Protein AF-A0A1Q9EKP2-F1 (afdb_monomer_lite)

Foldseek 3Di:
DDPPDQDPDLQVLLCVPVPLDQAADDCDPVSCVNQVVLVVVQVVLLVCLCVVDDPNVPDPQFPPVLAFKDKDFADCVLQVLLVLLCQLLVHPGLFCVVVVVPDDLQNSQVSCQDCVSCVVNLVSVVCCCQVPVVVVVVVVCVVVVLDDLPFKKKKKKFSFFQKDKAAQQGFDDTKHAVSSVWAFSQWKKKKFWSAFDHRLAFKWKDSDAPPPNTDGPGDGHGRMMMIHRSNRIIITGHHNSDNTMIIMTMMIMGMWTDDPSISADPVSRDTPQPDDPAHRIWMWIFGSPPDPGHIHTDDDDDDRRDLVSDPPSPDDD

Structure (mmCIF, N/CA/C/O backbone):
data_AF-A0A1Q9EKP2-F1
#
_entry.id   AF-A0A1Q9EKP2-F1
#
loop_
_atom_site.group_PDB
_atom_site.id
_atom_site.type_symbol
_atom_site.label_atom_id
_atom_site.label_alt_id
_atom_site.label_comp_id
_atom_site.label_asym_id
_atom_site.label_entity_id
_atom_site.label_seq_id
_atom_site.pdbx_PDB_ins_code
_atom_site.Cartn_x
_atom_site.Cartn_y
_atom_site.Cartn_z
_atom_site.occupancy
_atom_site.B_iso_or_equiv
_atom_site.auth_seq_id
_atom_site.auth_comp_id
_atom_site.auth_asym_id
_atom_site.auth_atom_id
_atom_site.pdbx_PDB_model_num
ATOM 1 N N . MET A 1 1 ? 34.835 6.770 -13.684 1.00 42.28 1 MET A N 1
ATOM 2 C CA . MET A 1 1 ? 33.443 6.594 -14.147 1.00 42.28 1 MET A CA 1
ATOM 3 C C . MET A 1 1 ? 32.875 7.989 -14.313 1.00 42.28 1 MET A C 1
ATOM 5 O O . MET A 1 1 ? 33.072 8.787 -13.412 1.00 42.28 1 MET A O 1
ATOM 9 N N . GLY A 1 2 ? 32.365 8.337 -15.496 1.00 42.62 2 GLY A N 1
ATOM 10 C CA . GLY A 1 2 ? 31.915 9.706 -15.770 1.00 42.62 2 GLY A CA 1
ATOM 11 C C . GLY A 1 2 ? 30.693 10.070 -14.929 1.00 42.62 2 GLY A C 1
ATOM 12 O O . GLY A 1 2 ? 29.818 9.223 -14.761 1.00 42.62 2 GLY A O 1
ATOM 13 N N . ASP A 1 3 ? 30.655 11.308 -14.431 1.00 44.88 3 ASP A N 1
ATOM 14 C CA . ASP A 1 3 ? 29.505 11.928 -13.763 1.00 44.88 3 ASP A CA 1
ATOM 15 C C . ASP A 1 3 ? 28.289 11.931 -14.702 1.00 44.88 3 ASP A C 1
ATOM 17 O O . ASP A 1 3 ? 28.046 12.875 -15.457 1.00 44.88 3 ASP A O 1
ATOM 21 N N . VAL A 1 4 ? 27.518 10.845 -14.695 1.00 56.56 4 VAL A N 1
ATOM 22 C CA . VAL A 1 4 ? 26.182 10.834 -15.284 1.00 56.56 4 VAL A CA 1
ATOM 23 C C . VAL A 1 4 ? 25.256 11.408 -14.224 1.00 56.56 4 VAL A C 1
ATOM 25 O O . VAL A 1 4 ? 25.005 10.772 -13.204 1.00 56.56 4 VAL A O 1
ATOM 28 N N . ALA A 1 5 ? 24.775 12.630 -14.452 1.00 64.19 5 ALA A N 1
ATOM 29 C CA . ALA A 1 5 ? 23.792 13.251 -13.576 1.00 64.19 5 ALA A CA 1
ATOM 30 C C . ALA A 1 5 ? 22.589 12.303 -13.375 1.00 64.19 5 ALA A C 1
ATOM 32 O O . ALA A 1 5 ? 22.119 11.714 -14.357 1.00 64.19 5 ALA A O 1
ATOM 33 N N . PRO A 1 6 ? 22.080 12.158 -12.137 1.00 65.31 6 PRO A N 1
ATOM 34 C CA . PRO A 1 6 ? 20.964 11.266 -11.842 1.00 65.31 6 PRO A CA 1
ATOM 35 C C . PRO A 1 6 ? 19.759 11.643 -12.700 1.00 65.31 6 PRO A C 1
ATOM 37 O O . PRO A 1 6 ? 19.442 12.827 -12.876 1.00 65.31 6 PRO A O 1
ATOM 40 N N . SER A 1 7 ? 19.081 10.644 -13.266 1.00 74.19 7 SER A N 1
ATOM 41 C CA . SER A 1 7 ? 17.891 10.928 -14.052 1.00 74.19 7 SER A CA 1
ATOM 42 C C . SER A 1 7 ? 16.744 11.346 -13.133 1.00 74.19 7 SER A C 1
ATOM 44 O O . SER A 1 7 ? 16.747 11.152 -11.920 1.00 74.19 7 SER A O 1
ATOM 46 N N . LYS A 1 8 ? 15.682 11.902 -13.719 1.00 75.31 8 LYS A N 1
ATOM 47 C CA . LYS A 1 8 ? 14.437 12.164 -12.981 1.00 75.31 8 LYS A CA 1
ATOM 48 C C . LYS A 1 8 ? 13.777 10.870 -12.465 1.00 75.31 8 LYS A C 1
ATOM 50 O O . LYS A 1 8 ? 12.874 10.935 -11.633 1.00 75.31 8 LYS A O 1
ATOM 55 N N . TRP A 1 9 ? 14.177 9.708 -12.981 1.00 81.50 9 TRP A N 1
ATOM 56 C CA . TRP A 1 9 ? 13.454 8.453 -12.842 1.00 81.50 9 TRP A CA 1
ATOM 57 C C . TRP A 1 9 ? 14.269 7.442 -12.038 1.00 81.50 9 TRP A C 1
ATOM 59 O O . TRP A 1 9 ? 15.073 6.701 -12.593 1.00 81.50 9 TRP A O 1
ATOM 69 N N . PHE A 1 10 ? 13.986 7.364 -10.738 1.00 87.56 10 PHE A N 1
ATOM 70 C CA . PHE A 1 10 ? 14.619 6.428 -9.803 1.00 87.56 10 PHE A CA 1
ATOM 71 C C . PHE A 1 10 ? 14.756 4.994 -10.347 1.00 87.56 10 PHE A C 1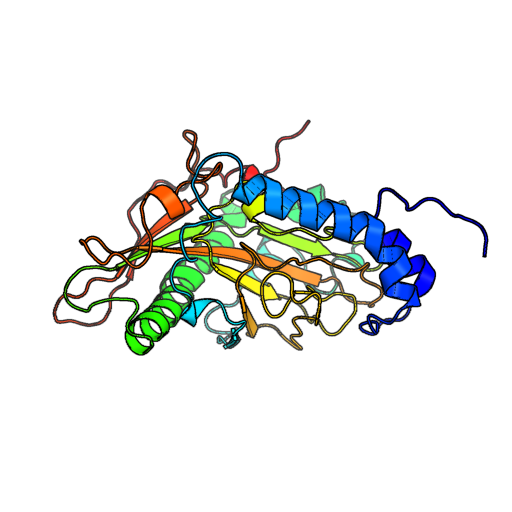
ATOM 73 O O . PHE A 1 10 ? 15.842 4.427 -10.315 1.00 87.56 10 PHE A O 1
ATOM 80 N N . GLY A 1 11 ? 13.679 4.422 -10.902 1.00 83.31 11 GLY A N 1
ATOM 81 C CA . GLY A 1 11 ? 13.706 3.051 -11.428 1.00 83.31 11 GLY A CA 1
ATOM 82 C C . GLY A 1 11 ? 14.705 2.857 -12.574 1.00 83.31 11 GLY A C 1
ATOM 83 O O . GLY A 1 11 ? 15.388 1.839 -12.618 1.00 83.31 11 GLY A O 1
ATOM 84 N N . LYS A 1 12 ? 14.847 3.864 -13.448 1.00 81.38 12 LYS A N 1
ATOM 85 C CA . LYS A 1 12 ? 15.800 3.844 -14.565 1.00 81.38 12 LYS A CA 1
ATOM 86 C C . LYS A 1 12 ? 17.243 3.875 -14.066 1.00 81.38 12 LYS A C 1
ATOM 88 O O . LYS A 1 12 ? 18.081 3.151 -14.593 1.00 81.38 12 LYS A O 1
ATOM 93 N N . ASP A 1 13 ? 17.514 4.707 -13.066 1.00 86.69 13 ASP A N 1
ATOM 94 C CA . ASP A 1 13 ? 18.849 4.839 -12.483 1.00 86.69 13 ASP A CA 1
ATOM 95 C C . ASP A 1 13 ? 19.264 3.528 -11.807 1.00 86.69 13 ASP A C 1
ATOM 97 O O . ASP A 1 13 ? 20.334 2.998 -12.099 1.00 86.69 13 ASP A O 1
ATOM 101 N N . VAL A 1 14 ? 18.369 2.931 -11.009 1.00 88.38 14 VAL A N 1
ATOM 102 C CA . VAL A 1 14 ? 18.605 1.615 -10.396 1.00 88.38 14 VAL A CA 1
ATOM 103 C C . VAL A 1 14 ? 18.840 0.538 -11.459 1.00 88.38 14 VAL A C 1
ATOM 105 O O . VAL A 1 14 ? 19.827 -0.192 -11.367 1.00 88.38 14 VAL A O 1
ATOM 108 N N . ARG A 1 15 ? 17.993 0.458 -12.499 1.00 85.75 15 ARG A N 1
ATOM 109 C CA . ARG A 1 15 ? 18.158 -0.507 -13.604 1.00 85.75 15 ARG A CA 1
ATOM 110 C C . ARG A 1 15 ? 19.500 -0.358 -14.322 1.00 85.75 15 ARG A C 1
ATOM 112 O O . ARG A 1 15 ? 20.063 -1.358 -14.752 1.00 85.75 15 ARG A O 1
ATOM 119 N N . GLY A 1 16 ? 20.043 0.856 -14.415 1.00 86.06 16 GLY A N 1
ATOM 120 C CA . GLY A 1 16 ? 21.369 1.098 -14.989 1.00 86.06 16 GLY A CA 1
ATOM 121 C C . GLY A 1 16 ? 22.501 0.343 -14.280 1.00 86.06 16 GLY A C 1
ATOM 122 O O . GLY A 1 16 ? 23.479 -0.014 -14.932 1.00 86.06 16 GLY A O 1
ATOM 123 N N . VAL A 1 17 ? 22.350 0.063 -12.981 1.00 87.00 17 VAL A N 1
ATOM 124 C CA . VAL A 1 17 ? 23.324 -0.689 -12.170 1.00 87.00 17 VAL A CA 1
ATOM 125 C C . VAL A 1 17 ? 22.974 -2.174 -12.111 1.00 87.00 17 VAL A C 1
ATOM 127 O O . VAL A 1 17 ? 23.834 -3.025 -12.315 1.00 87.00 17 VAL A O 1
ATOM 130 N N . VAL A 1 18 ? 21.704 -2.503 -11.844 1.00 85.81 18 VAL A N 1
ATOM 131 C CA . VAL A 1 18 ? 21.278 -3.892 -11.579 1.00 85.81 18 VAL A CA 1
ATOM 132 C C . VAL A 1 18 ? 20.943 -4.685 -12.850 1.00 85.81 18 VAL A C 1
ATOM 134 O O . VAL A 1 18 ? 20.733 -5.899 -12.789 1.00 85.81 18 VAL A O 1
ATOM 137 N N . GLY A 1 19 ? 20.888 -4.008 -14.000 1.00 85.88 19 GLY A N 1
ATOM 138 C CA . GLY A 1 19 ? 20.509 -4.582 -15.287 1.00 85.88 19 GLY A CA 1
ATOM 139 C C . GLY A 1 19 ? 19.089 -5.152 -15.287 1.00 85.88 19 GLY A C 1
ATOM 140 O O . GLY A 1 19 ? 18.210 -4.702 -14.554 1.00 85.88 19 GLY A O 1
ATOM 141 N N . ASP A 1 20 ? 18.879 -6.188 -16.098 1.00 84.25 20 ASP A N 1
ATOM 142 C CA . ASP A 1 20 ? 17.596 -6.896 -16.220 1.00 84.25 20 ASP A CA 1
ATOM 143 C C . ASP A 1 20 ? 17.478 -8.078 -15.246 1.00 84.25 20 ASP A C 1
ATOM 145 O O . ASP A 1 20 ? 16.739 -9.031 -15.492 1.00 84.25 20 ASP A O 1
ATOM 149 N N . SER A 1 21 ? 18.226 -8.049 -14.136 1.00 82.06 21 SER A N 1
ATOM 150 C CA . SER A 1 21 ? 18.150 -9.106 -13.130 1.00 82.06 21 SER A CA 1
ATOM 151 C C . SER A 1 21 ? 16.716 -9.216 -12.600 1.00 82.06 21 SER A C 1
ATOM 153 O O . SER A 1 21 ? 16.174 -8.224 -12.103 1.00 82.06 21 SER A O 1
ATOM 155 N N . PRO A 1 22 ? 16.086 -10.404 -12.656 1.00 75.75 22 PRO A N 1
ATOM 156 C CA . PRO A 1 22 ? 14.740 -10.586 -12.136 1.00 75.75 22 PRO A CA 1
ATOM 157 C C . PRO A 1 22 ? 14.726 -10.663 -10.607 1.00 75.75 22 PRO A C 1
ATOM 159 O O . PRO A 1 22 ? 13.646 -10.688 -10.033 1.00 75.75 22 PRO A O 1
ATOM 162 N N . GLY A 1 23 ? 15.884 -10.751 -9.939 1.00 82.06 23 GLY A N 1
ATOM 163 C CA . GLY A 1 23 ? 16.011 -10.851 -8.483 1.00 82.06 23 GLY A CA 1
ATOM 164 C C . GLY A 1 23 ? 15.912 -9.499 -7.770 1.00 82.06 23 GLY A C 1
ATOM 165 O O . GLY A 1 23 ? 16.121 -8.450 -8.370 1.00 82.06 23 GLY A O 1
ATOM 166 N N . ALA A 1 24 ? 15.609 -9.515 -6.467 1.00 82.25 24 ALA A N 1
ATOM 167 C CA . ALA A 1 24 ? 15.779 -8.317 -5.648 1.00 82.25 24 ALA A CA 1
ATOM 168 C C . ALA A 1 24 ? 17.281 -7.983 -5.576 1.00 82.25 24 ALA A C 1
ATOM 170 O O . ALA A 1 24 ? 18.077 -8.888 -5.293 1.00 82.25 24 ALA A O 1
ATOM 171 N N . PRO A 1 25 ? 17.693 -6.733 -5.846 1.00 86.12 25 PRO A N 1
ATOM 172 C CA . PRO A 1 25 ? 19.100 -6.382 -5.794 1.00 86.12 25 PRO A CA 1
ATOM 173 C C . PRO A 1 25 ? 19.598 -6.366 -4.350 1.00 86.12 25 PRO A C 1
ATOM 175 O O . PRO A 1 25 ? 18.827 -6.210 -3.400 1.00 86.12 25 PRO A O 1
ATOM 178 N N . ARG A 1 26 ? 20.915 -6.492 -4.187 1.00 86.69 26 ARG A N 1
ATOM 179 C CA . ARG A 1 26 ? 21.568 -6.101 -2.939 1.00 86.69 26 ARG A CA 1
ATOM 180 C C . ARG A 1 26 ? 21.774 -4.592 -2.979 1.00 86.69 26 ARG A C 1
ATOM 182 O O . ARG A 1 26 ? 22.240 -4.071 -3.983 1.00 86.69 26 ARG A O 1
ATOM 189 N N . PHE A 1 27 ? 21.435 -3.906 -1.894 1.00 89.75 27 PHE A N 1
ATOM 190 C CA . PHE A 1 27 ? 21.697 -2.473 -1.732 1.00 89.75 27 PHE A CA 1
ATOM 191 C C . PHE A 1 27 ? 23.152 -2.240 -1.303 1.00 89.75 27 PHE A C 1
ATOM 193 O O . PHE A 1 27 ? 23.420 -1.782 -0.192 1.00 89.75 27 PHE A O 1
ATOM 200 N N . ASP A 1 28 ? 24.083 -2.647 -2.165 1.00 90.31 28 ASP A N 1
ATOM 201 C CA . ASP A 1 28 ? 25.518 -2.426 -1.998 1.00 90.31 28 ASP A CA 1
ATOM 202 C C . ASP A 1 28 ? 25.912 -0.960 -2.256 1.00 90.31 28 ASP A C 1
ATOM 204 O O . ASP A 1 28 ? 25.065 -0.097 -2.497 1.00 90.31 28 ASP A O 1
ATOM 208 N N . GLU A 1 29 ? 27.202 -0.660 -2.109 1.00 90.56 29 GLU A N 1
ATOM 209 C CA . GLU A 1 29 ? 27.737 0.700 -2.206 1.00 90.56 29 GLU A CA 1
ATOM 210 C C . GLU A 1 29 ? 27.469 1.330 -3.581 1.00 90.56 29 GLU A C 1
ATOM 212 O O . GLU A 1 29 ? 26.981 2.458 -3.644 1.00 90.56 29 GLU A O 1
ATOM 217 N N . ASP A 1 30 ? 27.677 0.578 -4.665 1.00 90.12 30 ASP A N 1
ATOM 218 C CA . ASP A 1 30 ? 27.467 1.052 -6.037 1.00 90.12 30 ASP A CA 1
ATOM 219 C C . ASP A 1 30 ? 25.999 1.402 -6.294 1.00 90.12 30 ASP A C 1
ATOM 221 O O . ASP A 1 30 ? 25.684 2.482 -6.808 1.00 90.12 30 ASP A O 1
ATOM 225 N N . LEU A 1 31 ? 25.075 0.520 -5.896 1.00 91.25 31 LEU A N 1
ATOM 226 C CA . LEU A 1 31 ? 23.652 0.802 -6.038 1.00 91.25 31 LEU A CA 1
ATOM 227 C C . LEU A 1 31 ? 23.232 1.992 -5.163 1.00 91.25 31 LEU A C 1
ATOM 229 O O . LEU A 1 31 ? 22.468 2.853 -5.610 1.00 91.25 31 LEU A O 1
ATOM 233 N N . ARG A 1 32 ? 23.747 2.085 -3.933 1.00 92.69 32 ARG A N 1
ATOM 234 C CA . ARG A 1 32 ? 23.443 3.201 -3.029 1.00 92.69 32 ARG A CA 1
ATOM 235 C C . ARG A 1 32 ? 23.918 4.543 -3.569 1.00 92.69 32 ARG A C 1
ATOM 237 O O . ARG A 1 32 ? 23.158 5.503 -3.471 1.00 92.69 32 ARG A O 1
ATOM 244 N N . LEU A 1 33 ? 25.095 4.612 -4.192 1.00 93.00 33 LEU A N 1
ATOM 245 C CA . LEU A 1 33 ? 25.594 5.836 -4.831 1.00 93.00 33 LEU A CA 1
ATOM 246 C C . LEU A 1 33 ? 24.613 6.374 -5.882 1.00 93.00 33 LEU A C 1
ATOM 248 O O . LEU A 1 33 ? 24.362 7.576 -5.946 1.00 93.00 33 LEU A O 1
ATOM 252 N N . VAL A 1 34 ? 24.006 5.484 -6.668 1.00 92.81 34 VAL A N 1
ATOM 253 C CA . VAL A 1 34 ? 23.030 5.860 -7.701 1.00 92.81 34 VAL A CA 1
ATOM 254 C C . VAL A 1 34 ? 21.663 6.224 -7.111 1.00 92.81 34 VAL A C 1
ATOM 256 O O . VAL A 1 34 ? 20.967 7.100 -7.628 1.00 92.81 34 VAL A O 1
ATOM 259 N N . MET A 1 35 ? 21.268 5.590 -6.007 1.00 94.06 35 MET A N 1
ATOM 260 C CA . MET A 1 35 ? 20.018 5.907 -5.310 1.00 94.06 35 MET A CA 1
ATOM 261 C C . MET A 1 35 ? 20.086 7.217 -4.517 1.00 94.06 35 MET A C 1
ATOM 263 O O . MET A 1 35 ? 19.052 7.858 -4.317 1.00 94.06 35 MET A O 1
ATOM 267 N N . GLU A 1 36 ? 21.272 7.616 -4.063 1.00 95.19 36 GLU A N 1
ATOM 268 C CA . GLU A 1 36 ? 21.479 8.687 -3.087 1.00 95.19 36 GLU A CA 1
ATOM 269 C C . GLU A 1 36 ? 20.809 10.025 -3.452 1.00 95.19 36 GLU A C 1
ATOM 271 O O . GLU A 1 36 ? 20.124 10.583 -2.595 1.00 95.19 36 GLU A O 1
ATOM 276 N N . PRO A 1 37 ? 20.851 10.527 -4.701 1.00 94.25 37 PRO A N 1
ATOM 277 C CA . PRO A 1 37 ? 20.141 11.759 -5.059 1.00 94.25 37 PRO A CA 1
ATOM 278 C C . PRO A 1 37 ? 18.618 11.670 -4.858 1.00 94.25 37 PRO A C 1
ATOM 280 O O . PRO A 1 37 ? 17.967 12.649 -4.483 1.00 94.25 37 PRO A O 1
ATOM 283 N N . HIS A 1 38 ? 18.033 10.487 -5.078 1.00 94.38 38 HIS A N 1
ATOM 284 C CA . HIS A 1 38 ? 16.604 10.234 -4.864 1.00 94.38 38 HIS A CA 1
ATOM 285 C C . HIS A 1 38 ? 16.278 10.083 -3.378 1.00 94.38 38 HIS A C 1
ATOM 287 O O . HIS A 1 38 ? 15.253 10.592 -2.918 1.00 94.38 38 HIS A O 1
ATOM 293 N N . LEU A 1 39 ? 17.156 9.416 -2.626 1.00 95.12 39 LEU A N 1
ATOM 294 C CA . LEU A 1 39 ? 17.021 9.217 -1.184 1.00 95.12 39 LEU A CA 1
ATOM 295 C C . LEU A 1 39 ? 17.186 10.526 -0.410 1.00 95.12 39 LEU A C 1
ATOM 297 O O . LEU A 1 39 ? 16.368 10.817 0.458 1.00 95.12 39 LEU A O 1
ATOM 301 N N . ALA A 1 40 ? 18.162 11.360 -0.773 1.00 95.12 40 ALA A N 1
ATOM 302 C CA . ALA A 1 40 ? 18.378 12.676 -0.180 1.00 95.12 40 ALA A CA 1
ATOM 303 C C . ALA A 1 40 ? 17.126 13.551 -0.302 1.00 95.12 40 ALA A C 1
ATOM 305 O O . ALA A 1 40 ? 16.650 14.105 0.688 1.00 95.12 40 ALA A O 1
ATOM 306 N N . LYS A 1 41 ? 16.511 13.570 -1.490 1.00 93.75 41 LYS A N 1
ATOM 307 C CA . LYS A 1 41 ? 15.239 14.263 -1.722 1.00 93.75 41 LYS A CA 1
ATOM 308 C C . LYS A 1 41 ? 14.088 13.682 -0.895 1.00 93.75 41 LYS A C 1
ATOM 310 O O . LYS A 1 41 ? 13.229 14.424 -0.424 1.00 93.75 41 LYS A O 1
ATOM 315 N N . ALA A 1 42 ? 14.025 12.361 -0.737 1.00 94.25 42 ALA A N 1
ATOM 316 C CA . ALA A 1 42 ? 13.001 11.719 0.086 1.00 94.25 42 ALA A CA 1
ATOM 317 C C . ALA A 1 42 ? 13.181 12.038 1.581 1.00 94.25 42 ALA A C 1
ATOM 319 O O . ALA A 1 42 ? 12.192 12.294 2.269 1.00 94.25 42 ALA A O 1
ATOM 320 N N . ARG A 1 43 ? 14.429 12.081 2.067 1.00 94.06 43 ARG A N 1
ATOM 321 C CA . ARG A 1 43 ? 14.778 12.487 3.436 1.00 94.06 43 ARG A CA 1
ATOM 322 C C . ARG A 1 43 ? 14.373 13.929 3.711 1.00 94.06 43 ARG A C 1
ATOM 324 O O . ARG A 1 43 ? 13.662 14.164 4.683 1.00 94.06 43 ARG A O 1
ATOM 331 N N . GLU A 1 44 ? 14.744 14.854 2.829 1.00 93.69 44 GLU A N 1
ATOM 332 C CA . GLU A 1 44 ? 14.377 16.270 2.937 1.00 93.69 44 GLU A CA 1
ATOM 333 C C . GLU A 1 44 ? 12.858 16.432 3.058 1.00 93.69 44 GLU A C 1
ATOM 335 O O . GLU A 1 44 ? 12.369 17.008 4.026 1.00 93.69 44 GLU A O 1
ATOM 340 N N . LYS A 1 45 ? 12.088 15.804 2.162 1.00 91.56 45 LYS A N 1
ATOM 341 C CA . LYS A 1 45 ? 10.620 15.860 2.211 1.00 91.56 45 LYS A CA 1
ATOM 342 C C . LYS A 1 45 ? 10.018 15.257 3.479 1.00 91.56 45 LYS A C 1
ATOM 344 O O . LYS A 1 45 ? 9.016 15.761 3.984 1.00 91.56 45 LYS A O 1
ATOM 349 N N . ARG A 1 46 ? 10.598 14.171 4.000 1.00 90.50 46 ARG A N 1
ATOM 350 C CA . ARG A 1 46 ? 10.179 13.567 5.276 1.00 90.50 46 ARG A CA 1
ATOM 351 C C . ARG A 1 46 ? 10.415 14.531 6.443 1.00 90.50 46 ARG A C 1
ATOM 353 O O . ARG A 1 46 ? 9.568 14.650 7.331 1.00 90.50 46 ARG A O 1
ATOM 360 N N . GLU A 1 47 ? 11.543 15.236 6.442 1.00 87.44 47 GLU A N 1
ATOM 361 C CA . GLU A 1 47 ? 11.841 16.258 7.447 1.00 87.44 47 GLU A CA 1
ATOM 362 C C . GLU A 1 47 ? 10.937 17.485 7.323 1.00 87.44 47 GLU A C 1
ATOM 364 O O . GLU A 1 47 ? 10.443 17.981 8.334 1.00 87.44 47 GLU A O 1
ATOM 369 N N . GLU A 1 48 ? 10.688 17.966 6.106 1.00 86.00 48 GLU A N 1
ATOM 370 C CA . GLU A 1 48 ? 9.769 19.075 5.838 1.00 86.00 48 GLU A CA 1
ATOM 371 C C . GLU A 1 48 ? 8.358 18.756 6.327 1.00 86.00 48 GLU A C 1
ATOM 373 O O . GLU A 1 48 ? 7.768 19.550 7.060 1.00 86.00 48 GLU A O 1
ATOM 378 N N . ALA A 1 49 ? 7.848 17.561 6.011 1.00 78.81 49 ALA A N 1
ATOM 379 C CA . ALA A 1 49 ? 6.560 17.081 6.509 1.00 78.81 49 ALA A CA 1
ATOM 380 C C . ALA A 1 49 ? 6.511 17.029 8.045 1.00 78.81 49 ALA A C 1
ATOM 382 O O . ALA A 1 49 ? 5.452 17.213 8.641 1.00 78.81 49 ALA A O 1
ATOM 383 N N . SER A 1 50 ? 7.663 16.840 8.697 1.00 69.06 50 SER A N 1
ATOM 384 C CA . SER A 1 50 ? 7.769 16.872 10.157 1.00 69.06 50 SER A CA 1
ATOM 385 C C . SER A 1 50 ? 7.814 18.299 10.736 1.00 69.06 50 SER A C 1
ATOM 387 O O . SER A 1 50 ? 7.453 18.491 11.899 1.00 69.06 50 SER A O 1
ATOM 389 N N . LYS A 1 51 ? 8.253 19.297 9.947 1.00 64.19 51 LYS A N 1
ATOM 390 C CA . LYS A 1 51 ? 8.447 20.710 10.341 1.00 64.19 51 LYS A CA 1
ATOM 391 C C . LYS A 1 51 ? 7.256 21.621 9.989 1.00 64.19 51 LYS A C 1
ATOM 393 O O . LYS A 1 51 ? 7.001 22.574 10.721 1.00 64.19 51 LYS A O 1
ATOM 398 N N . ALA A 1 52 ? 6.506 21.345 8.919 1.00 55.19 52 ALA A N 1
ATOM 399 C CA . ALA A 1 52 ? 5.473 22.223 8.342 1.00 55.19 52 ALA A CA 1
ATOM 400 C C . ALA A 1 52 ? 4.144 22.358 9.136 1.00 55.19 52 ALA A C 1
ATOM 402 O O . ALA A 1 52 ? 3.103 22.650 8.553 1.00 55.19 52 ALA A O 1
ATOM 403 N N . GLY A 1 53 ? 4.159 22.228 10.470 1.00 48.81 53 GLY A N 1
ATOM 404 C CA . GLY A 1 53 ? 3.088 22.801 11.301 1.00 48.81 53 GLY A CA 1
ATOM 405 C C . GLY A 1 53 ? 2.049 21.857 11.914 1.00 48.81 53 GLY A C 1
ATOM 406 O O . GLY A 1 53 ? 0.912 22.274 12.101 1.00 48.81 53 GLY A O 1
ATOM 407 N N . LYS A 1 54 ? 2.443 20.652 12.340 1.00 42.72 54 LYS A N 1
ATOM 408 C CA . LYS A 1 54 ? 2.054 20.086 13.652 1.00 42.72 54 LYS A CA 1
ATOM 409 C C . LYS A 1 54 ? 3.299 19.386 14.208 1.00 42.72 54 LYS A C 1
ATOM 411 O O . LYS A 1 54 ? 4.009 18.779 13.415 1.00 42.72 54 LYS A O 1
ATOM 416 N N . PRO A 1 55 ? 3.642 19.509 15.499 1.00 35.38 55 PRO A N 1
ATOM 417 C CA . PRO A 1 55 ? 4.971 19.175 16.019 1.00 35.38 55 PRO A CA 1
ATOM 418 C C . PRO A 1 55 ? 5.244 17.665 15.953 1.00 35.38 55 PRO A C 1
ATOM 420 O O . PRO A 1 55 ? 5.057 16.952 16.930 1.00 35.38 55 PRO A O 1
ATOM 423 N N . VAL A 1 56 ? 5.697 17.152 14.811 1.00 44.38 56 VAL A N 1
ATOM 424 C CA . VAL A 1 56 ? 6.077 15.739 14.645 1.00 44.38 56 VAL A CA 1
ATOM 425 C C . VAL A 1 56 ? 7.542 15.511 15.027 1.00 44.38 56 VAL A C 1
ATOM 427 O O . VAL A 1 56 ? 7.930 14.393 15.346 1.00 44.38 56 VAL A O 1
ATOM 430 N N . THR A 1 57 ? 8.349 16.570 15.119 1.00 37.56 57 THR A N 1
ATOM 431 C CA . THR A 1 57 ? 9.693 16.482 15.711 1.00 37.56 57 THR A CA 1
ATOM 432 C C . THR A 1 57 ? 9.691 16.464 17.245 1.00 37.56 57 THR A C 1
ATOM 434 O O . THR A 1 57 ? 10.753 16.293 17.837 1.00 37.56 57 THR A O 1
ATOM 437 N N . LEU A 1 58 ? 8.525 16.578 17.903 1.00 39.84 58 LEU A N 1
ATOM 438 C CA . LEU A 1 58 ? 8.399 16.458 19.367 1.00 39.84 58 LEU A CA 1
ATOM 439 C C . LEU A 1 58 ? 7.252 15.546 19.841 1.00 39.84 58 LEU A C 1
ATOM 441 O O . LEU A 1 58 ? 7.343 15.020 20.949 1.00 39.84 58 LEU A O 1
ATOM 445 N N . ALA A 1 59 ? 6.194 15.317 19.051 1.00 48.91 59 ALA A N 1
ATOM 446 C CA . ALA A 1 59 ? 5.160 14.349 19.414 1.00 48.91 59 ALA A CA 1
ATOM 447 C C . ALA A 1 59 ? 5.597 12.925 19.015 1.00 48.91 59 ALA A C 1
ATOM 449 O O . ALA A 1 59 ? 5.865 12.683 17.834 1.00 48.91 59 ALA A O 1
ATOM 450 N N . PRO A 1 60 ? 5.650 11.961 19.952 1.00 66.94 60 PRO A N 1
ATOM 451 C CA . PRO A 1 60 ? 5.945 10.575 19.617 1.00 66.94 60 PRO A CA 1
ATOM 452 C C . PRO A 1 60 ? 4.902 10.049 18.625 1.00 66.94 60 PRO A C 1
ATOM 454 O O . PRO A 1 60 ? 3.721 10.403 18.690 1.00 66.94 60 PRO A O 1
ATOM 457 N N . ALA A 1 61 ? 5.338 9.211 17.683 1.00 77.31 61 ALA A N 1
ATOM 458 C CA . ALA A 1 61 ? 4.414 8.608 16.733 1.00 77.31 61 ALA A CA 1
ATOM 459 C C . ALA A 1 61 ? 3.332 7.814 17.481 1.00 77.31 61 ALA A C 1
ATOM 461 O O . ALA A 1 61 ? 3.663 7.075 18.413 1.00 77.31 61 ALA A O 1
ATOM 462 N N . PRO A 1 62 ? 2.054 7.936 17.083 1.00 86.50 62 PRO A N 1
ATOM 463 C CA . PRO A 1 62 ? 0.987 7.227 17.769 1.00 86.50 62 PRO A CA 1
ATOM 464 C C . PRO A 1 62 ? 1.164 5.718 17.578 1.00 86.50 62 PRO A C 1
ATOM 466 O O . PRO A 1 62 ? 1.703 5.287 16.550 1.00 86.50 62 PRO A O 1
ATOM 469 N N . TYR A 1 63 ? 0.749 4.936 18.583 1.00 90.06 63 TYR A N 1
ATOM 470 C CA . TYR A 1 63 ? 0.832 3.466 18.612 1.00 90.06 63 TYR A CA 1
ATOM 471 C C . TYR A 1 63 ? 2.175 2.887 18.139 1.00 90.06 63 TYR A C 1
ATOM 473 O O . TYR A 1 63 ? 2.223 2.052 17.237 1.00 90.06 63 TYR A O 1
ATOM 481 N N . VAL A 1 64 ? 3.277 3.298 18.781 1.00 89.38 64 VAL A N 1
ATOM 482 C CA . VAL A 1 64 ? 4.649 2.838 18.468 1.00 89.38 64 VAL A CA 1
ATOM 483 C C . VAL A 1 64 ? 4.731 1.316 18.292 1.00 89.38 64 VAL A C 1
ATOM 485 O O . VAL A 1 64 ? 5.313 0.851 17.318 1.00 89.38 64 VAL A O 1
ATOM 488 N N . ALA A 1 65 ? 4.082 0.538 19.165 1.00 90.94 65 ALA A N 1
ATOM 489 C CA . ALA A 1 65 ? 4.127 -0.923 19.104 1.00 90.94 65 ALA A CA 1
ATOM 490 C C . ALA A 1 65 ? 3.425 -1.533 17.870 1.00 90.94 65 ALA A C 1
ATOM 492 O O . ALA A 1 65 ? 3.739 -2.660 17.505 1.00 90.94 65 ALA A O 1
ATOM 493 N N . LEU A 1 66 ? 2.519 -0.822 17.186 1.00 93.75 66 LEU A N 1
ATOM 494 C CA . LEU A 1 66 ? 1.870 -1.307 15.954 1.00 93.75 66 LEU A CA 1
ATOM 495 C C . LEU A 1 66 ? 2.658 -0.984 14.682 1.00 93.75 66 LEU A C 1
ATOM 497 O O . LEU A 1 66 ? 2.248 -1.400 13.602 1.00 93.75 66 LEU A O 1
ATOM 501 N N . ARG A 1 67 ? 3.773 -0.256 14.789 1.00 93.31 67 ARG A N 1
ATOM 502 C CA . ARG A 1 67 ? 4.488 0.268 13.618 1.00 93.31 67 ARG A CA 1
ATOM 503 C C . ARG A 1 67 ? 5.513 -0.674 13.016 1.00 93.31 67 ARG A C 1
ATOM 505 O O . ARG A 1 67 ? 5.873 -0.471 11.862 1.00 93.31 67 ARG A O 1
ATOM 512 N N . ASP A 1 68 ? 5.931 -1.706 13.746 1.00 93.44 68 ASP A N 1
ATOM 513 C CA . ASP A 1 68 ? 6.759 -2.745 13.131 1.00 93.44 68 ASP A CA 1
ATOM 514 C C . ASP A 1 68 ? 6.016 -3.381 11.955 1.00 93.44 68 ASP A C 1
ATOM 516 O O . ASP A 1 68 ? 4.809 -3.655 12.036 1.00 93.44 68 ASP A O 1
ATOM 520 N N . GLU A 1 69 ? 6.759 -3.646 10.888 1.00 96.69 69 GLU A N 1
ATOM 521 C CA . GLU A 1 69 ? 6.262 -4.418 9.762 1.00 96.69 69 GLU A CA 1
ATOM 522 C C . GLU A 1 69 ? 5.756 -5.787 10.226 1.00 96.69 69 GLU A C 1
ATOM 524 O O . GLU A 1 69 ? 6.435 -6.519 10.952 1.00 96.69 69 GLU A O 1
ATOM 529 N N . ARG A 1 70 ? 4.543 -6.140 9.801 1.00 97.12 70 ARG A N 1
ATOM 530 C CA . ARG A 1 70 ? 3.888 -7.399 10.146 1.00 97.12 70 ARG A CA 1
ATOM 531 C C . ARG A 1 70 ? 3.235 -8.014 8.914 1.00 97.12 70 ARG A C 1
ATOM 533 O O . ARG A 1 70 ? 2.280 -7.432 8.391 1.00 97.12 70 ARG A O 1
ATOM 540 N N . PRO A 1 71 ? 3.687 -9.197 8.467 1.00 97.75 71 PRO A N 1
ATOM 541 C CA . PRO A 1 71 ? 2.933 -9.971 7.499 1.00 97.75 71 PRO A CA 1
ATOM 542 C C . PRO A 1 71 ? 1.664 -10.532 8.151 1.00 97.75 71 PRO A C 1
ATOM 544 O O . PRO A 1 71 ? 1.640 -10.864 9.338 1.00 97.75 71 PRO A O 1
ATOM 547 N N . PHE A 1 72 ? 0.614 -10.683 7.357 1.00 98.25 72 PHE A N 1
ATOM 548 C CA . PHE A 1 72 ? -0.611 -11.375 7.730 1.00 98.25 72 PHE A CA 1
ATOM 549 C C . PHE A 1 72 ? -1.098 -12.247 6.573 1.00 98.25 72 PHE A C 1
ATOM 551 O O . PHE A 1 72 ? -0.737 -12.041 5.412 1.00 98.25 72 PHE A O 1
ATOM 558 N N . THR A 1 73 ? -1.935 -13.229 6.898 1.00 98.19 73 THR A N 1
ATOM 559 C CA . THR A 1 73 ? -2.565 -14.109 5.912 1.00 98.19 73 THR A CA 1
ATOM 560 C C . THR A 1 73 ? -4.076 -14.039 6.033 1.00 98.19 73 THR A C 1
ATOM 562 O O . THR A 1 73 ? -4.611 -13.888 7.129 1.00 98.19 73 THR A O 1
ATOM 565 N N . PHE A 1 74 ? -4.761 -14.126 4.900 1.00 98.06 74 PHE A N 1
ATOM 566 C CA . PHE A 1 74 ? -6.213 -14.180 4.811 1.00 98.06 74 PHE A CA 1
ATOM 567 C C . PHE A 1 74 ? -6.617 -15.242 3.794 1.00 98.06 74 PHE A C 1
ATOM 569 O O . PHE A 1 74 ? -5.860 -15.555 2.876 1.00 98.06 74 PHE A O 1
ATOM 576 N N . ASP A 1 75 ? -7.817 -15.789 3.947 1.00 97.81 75 ASP A N 1
ATOM 577 C CA . ASP A 1 75 ? -8.330 -16.796 3.028 1.00 97.81 75 ASP A CA 1
ATOM 578 C C . ASP A 1 75 ? -8.792 -16.146 1.705 1.00 97.81 75 ASP A C 1
ATOM 580 O O . ASP A 1 75 ? -9.754 -15.368 1.716 1.00 97.81 75 ASP A O 1
ATOM 584 N N . PRO A 1 76 ? -8.149 -16.448 0.559 1.00 96.19 76 PRO A N 1
ATOM 585 C CA . PRO A 1 76 ? -8.551 -15.910 -0.736 1.00 96.19 76 PRO A CA 1
ATOM 586 C C . PRO A 1 76 ? -9.878 -16.493 -1.248 1.00 96.19 76 PRO A C 1
ATOM 588 O O . PRO A 1 76 ? -10.424 -15.943 -2.202 1.00 96.19 76 PRO A O 1
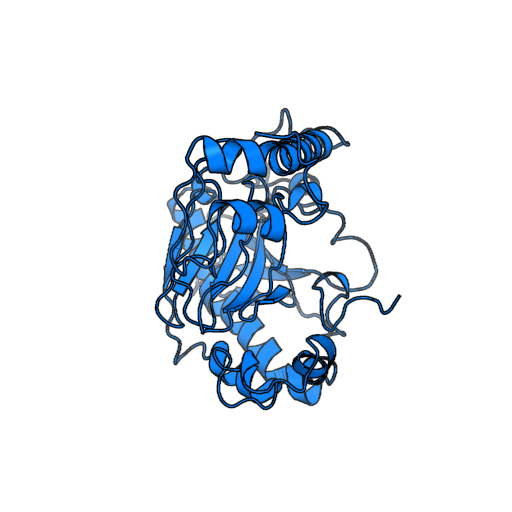ATOM 591 N N . CYS A 1 77 ? -10.408 -17.566 -0.648 1.00 96.62 77 CYS A N 1
ATOM 592 C CA . CYS A 1 77 ? -11.754 -18.062 -0.944 1.00 96.62 77 CYS A CA 1
ATOM 593 C C . CYS A 1 77 ? -12.825 -17.196 -0.268 1.00 96.62 77 CYS A C 1
ATOM 595 O O . CYS A 1 77 ? -13.818 -16.846 -0.902 1.00 96.62 77 CYS A O 1
ATOM 597 N N . THR A 1 78 ? -12.595 -16.802 0.988 1.00 97.81 78 THR A N 1
ATOM 598 C CA . THR A 1 78 ? -13.456 -15.857 1.718 1.00 97.81 78 THR A CA 1
ATOM 599 C C . THR A 1 78 ? -13.345 -14.437 1.155 1.00 97.81 78 THR A C 1
ATOM 601 O O . THR A 1 78 ? -14.356 -13.757 0.984 1.00 97.81 78 THR A O 1
ATOM 604 N N . TYR A 1 79 ? -12.130 -13.994 0.812 1.00 98.25 79 TYR A N 1
ATOM 605 C CA . TYR A 1 79 ? -11.864 -12.663 0.258 1.00 98.25 79 TYR A CA 1
ATOM 606 C C . TYR A 1 79 ? -11.200 -12.748 -1.129 1.00 98.25 79 TYR A C 1
ATOM 608 O O . TYR A 1 79 ? -9.999 -12.483 -1.268 1.00 98.25 79 TYR A O 1
ATOM 616 N N . PRO A 1 80 ? -11.960 -13.085 -2.190 1.00 98.12 80 PRO A N 1
ATOM 617 C CA . PRO A 1 80 ? -11.444 -13.296 -3.546 1.00 98.12 80 PRO A CA 1
ATOM 618 C C . PRO A 1 80 ? -11.128 -11.984 -4.291 1.00 98.12 80 PRO A C 1
ATOM 620 O O . PRO A 1 80 ? -11.557 -11.757 -5.420 1.00 98.12 80 PRO A O 1
ATOM 623 N N . LEU A 1 81 ? -10.352 -11.092 -3.666 1.00 98.50 81 LEU A N 1
ATOM 624 C CA . LEU A 1 81 ? -10.044 -9.748 -4.173 1.00 98.50 81 LEU A CA 1
ATOM 625 C C . LEU A 1 81 ? -9.417 -9.776 -5.575 1.00 98.50 81 LEU A C 1
ATOM 627 O O . LEU A 1 81 ? -9.759 -8.962 -6.429 1.00 98.50 81 LEU A O 1
ATOM 631 N N . HIS A 1 82 ? -8.517 -10.730 -5.817 1.00 97.75 82 HIS A N 1
ATOM 632 C CA . HIS A 1 82 ? -7.806 -10.882 -7.085 1.00 97.75 82 HIS A CA 1
ATOM 633 C C . HIS A 1 82 ? -8.744 -11.274 -8.237 1.00 97.75 82 HIS A C 1
ATOM 635 O O . HIS A 1 82 ? -8.678 -10.671 -9.307 1.00 97.75 82 HIS A O 1
ATOM 641 N N . SER A 1 83 ? -9.639 -12.245 -8.031 1.00 97.81 83 SER A N 1
ATOM 642 C CA . SER A 1 83 ? -10.539 -12.725 -9.083 1.00 97.81 83 SER A CA 1
ATOM 643 C C . SER A 1 83 ? -11.699 -11.763 -9.326 1.00 97.81 83 SER A C 1
ATOM 645 O O . SER A 1 83 ? -12.031 -11.503 -10.478 1.00 97.81 83 SER A O 1
ATOM 647 N N . VAL A 1 84 ? -12.251 -11.150 -8.274 1.00 98.31 84 VAL A N 1
ATOM 648 C CA . VAL A 1 84 ? -13.308 -10.136 -8.420 1.00 98.31 84 VAL A CA 1
ATOM 649 C C . VAL A 1 84 ? -12.781 -8.876 -9.111 1.00 98.31 84 VAL A C 1
ATOM 651 O O . VAL A 1 84 ? -13.480 -8.303 -9.946 1.00 98.31 84 VAL A O 1
ATOM 654 N N . LEU A 1 85 ? -11.537 -8.459 -8.836 1.00 98.12 85 LEU A N 1
ATOM 655 C CA . LEU A 1 85 ? -10.914 -7.376 -9.598 1.00 98.12 85 LEU A CA 1
ATOM 656 C C . LEU A 1 85 ? -10.674 -7.787 -11.058 1.00 98.12 85 LEU A C 1
ATOM 658 O O . LEU A 1 85 ? -10.968 -7.005 -11.956 1.00 98.12 85 LEU A O 1
ATOM 662 N N . ALA A 1 86 ? -10.177 -9.001 -11.317 1.00 97.19 86 ALA A N 1
ATOM 663 C CA . ALA A 1 86 ? -9.972 -9.495 -12.682 1.00 97.19 86 ALA A CA 1
ATOM 664 C C . ALA A 1 86 ? -11.276 -9.486 -13.501 1.00 97.19 86 ALA A C 1
ATOM 666 O O . ALA A 1 86 ? -11.289 -9.007 -14.636 1.00 97.19 86 ALA A O 1
ATOM 667 N N . GLU A 1 87 ? -12.380 -9.929 -12.894 1.00 97.25 87 GLU A N 1
ATOM 668 C CA . GLU A 1 87 ? -13.722 -9.891 -13.478 1.00 97.25 87 GLU A CA 1
ATOM 669 C C . GLU A 1 87 ? -14.163 -8.456 -13.787 1.00 97.25 87 GLU A C 1
ATOM 671 O O . GLU A 1 87 ? -14.568 -8.171 -14.915 1.00 97.25 87 GLU A O 1
ATOM 676 N N . ALA A 1 88 ? -14.005 -7.528 -12.835 1.00 96.50 88 ALA A N 1
ATOM 677 C CA . ALA A 1 88 ? -14.352 -6.120 -13.032 1.00 96.50 88 ALA A CA 1
ATOM 678 C C . ALA A 1 88 ? -13.567 -5.477 -14.192 1.00 96.50 88 ALA A C 1
ATOM 680 O O . ALA A 1 88 ? -14.107 -4.653 -14.930 1.00 96.50 88 ALA A O 1
ATOM 681 N N . LEU A 1 89 ? -12.302 -5.869 -14.381 1.00 95.12 89 LEU A N 1
ATOM 682 C CA . LEU A 1 89 ? -11.444 -5.395 -15.474 1.00 95.12 89 LEU A CA 1
ATOM 683 C C . LEU A 1 89 ? -11.654 -6.164 -16.796 1.00 95.12 89 LEU A C 1
ATOM 685 O O . LEU A 1 89 ? -11.118 -5.764 -17.837 1.00 95.12 89 LEU A O 1
ATOM 689 N N . GLY A 1 90 ? -12.425 -7.255 -16.775 1.00 93.88 90 GLY A N 1
ATOM 690 C CA . GLY A 1 90 ? -12.653 -8.128 -17.925 1.00 93.88 90 GLY A CA 1
ATOM 691 C C . GLY A 1 90 ? -11.377 -8.818 -18.413 1.00 93.88 90 GLY A C 1
ATOM 692 O O . GLY A 1 90 ? -11.132 -8.863 -19.619 1.00 93.88 90 GLY A O 1
ATOM 693 N N . VAL A 1 91 ? -10.537 -9.299 -17.491 1.00 93.94 91 VAL A N 1
ATOM 694 C CA . VAL A 1 91 ? -9.282 -10.011 -17.789 1.00 93.94 91 VAL A CA 1
ATOM 695 C C . VAL A 1 91 ? -9.268 -11.387 -17.125 1.00 93.94 91 VAL A C 1
ATOM 697 O O . VAL A 1 91 ? -9.793 -11.555 -16.031 1.00 93.94 91 VAL A O 1
ATOM 700 N N . GLY A 1 92 ? -8.639 -12.379 -17.765 1.00 92.62 92 GLY A N 1
ATOM 701 C CA . GLY A 1 92 ? -8.569 -13.738 -17.208 1.00 92.62 92 GLY A CA 1
ATOM 702 C C . GLY A 1 92 ? -7.579 -13.894 -16.048 1.00 92.62 92 GLY A C 1
ATOM 703 O O . GLY A 1 92 ? -7.748 -14.762 -15.200 1.00 92.62 92 GLY A O 1
ATOM 704 N N . SER A 1 93 ? -6.539 -13.058 -16.001 1.00 94.75 93 SER A N 1
ATOM 705 C CA . SER A 1 93 ? -5.490 -13.110 -14.978 1.00 94.75 93 SER A CA 1
ATOM 706 C C . SER A 1 93 ? -4.877 -11.727 -14.784 1.00 94.75 93 SER A C 1
ATOM 708 O O . SER A 1 93 ? -4.472 -11.079 -15.753 1.00 94.75 93 SER A O 1
ATOM 710 N N . LEU A 1 94 ? -4.785 -11.287 -13.525 1.00 96.19 94 LEU A N 1
ATOM 711 C CA . LEU A 1 94 ? -4.127 -10.030 -13.157 1.00 96.19 94 LEU A CA 1
ATOM 712 C C . LEU A 1 94 ? -2.612 -10.076 -13.409 1.00 96.19 94 LEU A C 1
ATOM 714 O O . LEU A 1 94 ? -2.028 -9.067 -13.794 1.00 96.19 94 LEU A O 1
ATOM 718 N N . ALA A 1 95 ? -1.980 -11.241 -13.237 1.00 95.88 95 ALA A N 1
ATOM 719 C CA . ALA A 1 95 ? -0.543 -11.409 -13.459 1.00 95.88 95 ALA A CA 1
ATOM 720 C C . ALA A 1 95 ? -0.178 -11.297 -14.950 1.00 95.88 95 ALA A C 1
ATOM 722 O O . ALA A 1 95 ? 0.920 -10.868 -15.305 1.00 95.88 95 ALA A O 1
ATOM 723 N N . ASP A 1 96 ? -1.126 -11.611 -15.832 1.00 94.75 96 ASP A N 1
ATOM 724 C CA . ASP A 1 96 ? -0.926 -11.659 -17.278 1.00 94.75 96 ASP A CA 1
ATOM 725 C C . ASP A 1 96 ? -1.434 -10.413 -18.011 1.00 94.75 96 ASP A C 1
ATOM 727 O O . ASP A 1 96 ? -1.426 -10.390 -19.239 1.00 94.75 96 ASP A O 1
ATOM 731 N N . VAL A 1 97 ? -1.860 -9.352 -17.309 1.00 92.31 97 VAL A N 1
ATOM 732 C CA . VAL A 1 97 ? -2.455 -8.170 -17.974 1.00 92.31 97 VAL A CA 1
ATOM 733 C C . VAL A 1 97 ? -1.513 -7.507 -18.987 1.00 92.31 97 VAL A C 1
ATOM 735 O O . VAL A 1 97 ? -1.979 -6.909 -19.952 1.00 92.31 97 VAL A O 1
ATOM 738 N N . HIS A 1 98 ? -0.197 -7.640 -18.811 1.00 91.88 98 HIS A N 1
ATOM 739 C CA . HIS A 1 98 ? 0.812 -7.180 -19.768 1.00 91.88 98 HIS A CA 1
ATOM 740 C C . HIS A 1 98 ? 0.786 -7.922 -21.116 1.00 91.88 98 HIS A C 1
ATOM 742 O O . HIS A 1 98 ? 1.204 -7.353 -22.121 1.00 91.88 98 HIS A O 1
ATOM 748 N N . LYS A 1 99 ? 0.278 -9.162 -21.165 1.00 89.75 99 LYS A N 1
ATOM 749 C CA . LYS A 1 99 ? 0.135 -9.942 -22.408 1.00 89.75 99 LYS A CA 1
ATOM 750 C C . LYS A 1 99 ? -0.972 -9.382 -23.305 1.00 89.75 99 LYS A C 1
ATOM 752 O O . LYS A 1 99 ? -0.946 -9.575 -24.515 1.00 89.75 99 LYS A O 1
ATOM 757 N N . TYR A 1 100 ? -1.900 -8.613 -22.737 1.00 78.88 100 TYR A N 1
ATOM 758 C CA . TYR A 1 100 ? -2.948 -7.893 -23.462 1.00 78.88 100 TYR A CA 1
ATOM 759 C C . TYR A 1 100 ? -2.430 -6.516 -23.912 1.00 78.88 100 TYR A C 1
ATOM 761 O O . TYR A 1 100 ? -2.982 -5.478 -23.541 1.00 78.88 100 TYR A O 1
ATOM 769 N N . GLN A 1 101 ? -1.339 -6.521 -24.692 1.00 63.25 101 GLN A N 1
ATOM 770 C CA . GLN A 1 101 ? -0.471 -5.379 -25.038 1.00 63.25 101 GLN A CA 1
ATOM 771 C C . GLN A 1 101 ? -1.177 -4.134 -25.627 1.00 63.25 101 GLN A C 1
ATOM 773 O O . GLN A 1 101 ? -0.548 -3.090 -25.759 1.00 63.25 101 GLN A O 1
ATOM 778 N N . CYS A 1 102 ? -2.473 -4.195 -25.953 1.00 60.09 102 CYS A N 1
ATOM 779 C CA . CYS A 1 102 ? -3.214 -3.101 -26.582 1.00 60.09 102 CYS A CA 1
ATOM 780 C C . CYS A 1 102 ? -3.830 -2.068 -25.623 1.00 60.09 102 CYS A C 1
ATOM 782 O O . CYS A 1 102 ? -4.340 -1.064 -26.106 1.00 60.09 102 CYS A O 1
ATOM 784 N N . ARG A 1 103 ? -3.822 -2.282 -24.296 1.00 72.25 103 ARG A N 1
ATOM 785 C CA . ARG A 1 103 ? -4.465 -1.351 -23.345 1.00 72.25 103 ARG A CA 1
ATOM 786 C C . ARG A 1 103 ? -3.448 -0.510 -22.583 1.00 72.25 103 ARG A C 1
ATOM 788 O O . ARG A 1 103 ? -2.630 -1.041 -21.824 1.00 72.25 103 ARG A O 1
ATOM 795 N N . SER A 1 104 ? -3.564 0.809 -22.669 1.00 87.50 104 SER A N 1
ATOM 796 C CA . SER A 1 104 ? -2.989 1.729 -21.680 1.00 87.50 104 SER A CA 1
ATOM 797 C C . SER A 1 104 ? -3.488 1.389 -20.262 1.00 87.50 104 SER A C 1
ATOM 799 O O . SER A 1 104 ? -4.512 0.720 -20.089 1.00 87.50 104 SER A O 1
ATOM 801 N N . LYS A 1 105 ? -2.792 1.845 -19.207 1.00 88.88 105 LYS A N 1
ATOM 802 C CA . LYS A 1 105 ? -3.279 1.659 -17.820 1.00 88.88 105 LYS A CA 1
ATOM 803 C C . LYS A 1 105 ? -4.653 2.295 -17.609 1.00 88.88 105 LYS A C 1
ATOM 805 O O . LYS A 1 105 ? -5.479 1.728 -16.900 1.00 88.88 105 LYS A O 1
ATOM 810 N N . GLN A 1 106 ? -4.898 3.437 -18.253 1.00 89.69 106 GLN A N 1
ATOM 811 C CA . GLN A 1 106 ? -6.185 4.119 -18.202 1.00 89.69 106 GLN A CA 1
ATOM 812 C C . GLN A 1 106 ? -7.293 3.243 -18.791 1.00 89.69 106 GLN A C 1
ATOM 814 O O . GLN A 1 106 ? -8.320 3.069 -18.149 1.00 89.69 106 GLN A O 1
ATOM 819 N N . GLU A 1 107 ? -7.087 2.659 -19.973 1.00 91.50 107 GLU A N 1
ATOM 820 C CA . GLU A 1 107 ? -8.075 1.774 -20.603 1.00 91.50 107 GLU A CA 1
ATOM 821 C C . GLU A 1 107 ? -8.288 0.497 -19.795 1.00 91.50 107 GLU A C 1
ATOM 823 O O . GLU A 1 107 ? -9.433 0.099 -19.590 1.00 91.50 107 GLU A O 1
ATOM 828 N N . LEU A 1 108 ? -7.207 -0.111 -19.290 1.00 92.44 108 LEU A N 1
ATOM 829 C CA . LEU A 1 108 ? -7.281 -1.292 -18.430 1.00 92.44 108 LEU A CA 1
ATOM 830 C C . LEU A 1 108 ? -8.165 -1.034 -17.206 1.00 92.44 108 LEU A C 1
ATOM 832 O O . LEU A 1 108 ? -9.013 -1.864 -16.908 1.00 92.44 108 LEU A O 1
ATOM 836 N N . LEU A 1 109 ? -7.971 0.097 -16.520 1.00 94.00 109 LEU A N 1
ATOM 837 C CA . LEU A 1 109 ? -8.682 0.435 -15.285 1.00 94.00 109 LEU A CA 1
ATOM 838 C C . LEU A 1 109 ? -10.016 1.157 -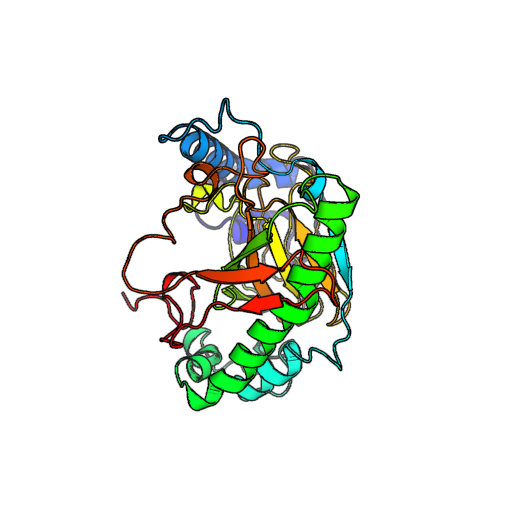15.523 1.00 94.00 109 LEU A C 1
ATOM 840 O O . LEU A 1 109 ? -10.823 1.250 -14.602 1.00 94.00 109 LEU A O 1
ATOM 844 N N . SER A 1 110 ? -10.284 1.630 -16.744 1.00 93.75 110 SER A N 1
ATOM 845 C CA . SER A 1 110 ? -11.509 2.361 -17.096 1.00 93.75 110 SER A CA 1
ATOM 846 C C . SER A 1 110 ? -12.823 1.667 -16.716 1.00 93.75 110 SER A C 1
ATOM 848 O O . SER A 1 110 ? -13.748 2.396 -16.352 1.00 93.75 110 SER A O 1
ATOM 850 N N . PRO A 1 111 ? -12.948 0.317 -16.699 1.00 94.88 111 PRO A N 1
ATOM 851 C CA . PRO A 1 111 ? -14.163 -0.330 -16.215 1.00 94.88 111 PRO A CA 1
ATOM 852 C C . PRO A 1 111 ? -14.535 0.059 -14.783 1.00 94.88 111 PRO A C 1
ATOM 854 O O . PRO A 1 111 ? -15.713 0.053 -14.455 1.00 94.88 111 PRO A O 1
ATOM 857 N N . LEU A 1 112 ? -13.570 0.452 -13.943 1.00 94.88 112 LEU A N 1
ATOM 858 C CA . LEU A 1 112 ? -13.845 0.847 -12.560 1.00 94.88 112 LEU A CA 1
ATOM 859 C C . LEU A 1 112 ? -14.525 2.222 -12.444 1.00 94.88 112 LEU A C 1
ATOM 861 O O . LEU A 1 112 ? -15.110 2.532 -11.406 1.00 94.88 112 LEU A O 1
ATOM 865 N N . LEU A 1 113 ? -14.494 3.041 -13.501 1.00 93.31 113 LEU A N 1
ATOM 866 C CA . LEU A 1 113 ? -15.261 4.290 -13.555 1.00 93.31 113 LEU A CA 1
ATOM 867 C C . LEU A 1 113 ? -16.772 4.011 -13.596 1.00 93.31 113 LEU A C 1
ATOM 869 O O . LEU A 1 113 ? -17.558 4.772 -13.038 1.00 93.31 113 LEU A O 1
ATOM 873 N N . ASP A 1 114 ? -17.179 2.877 -14.170 1.00 93.81 114 ASP A N 1
ATOM 874 C CA . ASP A 1 114 ? -18.568 2.425 -14.170 1.00 93.81 114 ASP A CA 1
ATOM 875 C C . ASP A 1 114 ? -18.945 1.837 -12.800 1.00 93.81 114 ASP A C 1
ATOM 877 O O . ASP A 1 114 ? -18.337 0.873 -12.323 1.00 93.81 114 ASP A O 1
ATOM 881 N N . ARG A 1 115 ? -19.964 2.422 -12.154 1.00 91.88 115 ARG A N 1
ATOM 882 C CA . ARG A 1 115 ? -20.413 2.002 -10.817 1.00 91.88 115 ARG A CA 1
ATOM 883 C C . ARG A 1 115 ? -20.892 0.555 -10.799 1.00 91.88 115 ARG A C 1
ATOM 885 O O . ARG A 1 115 ? -20.542 -0.159 -9.868 1.00 91.88 115 ARG A O 1
ATOM 892 N N . GLY A 1 116 ? -21.654 0.123 -11.803 1.00 94.00 116 GLY A N 1
ATOM 893 C CA . GLY A 1 116 ? -22.179 -1.239 -11.883 1.00 94.00 116 GLY A CA 1
ATOM 894 C C . GLY A 1 116 ? -21.064 -2.276 -11.990 1.00 94.00 116 GLY A C 1
ATOM 895 O O . GLY A 1 116 ? -21.114 -3.299 -11.313 1.00 94.00 116 GLY A O 1
ATOM 896 N N . LYS A 1 117 ? -20.012 -1.976 -12.759 1.00 94.50 117 LYS A N 1
ATOM 897 C CA . LYS A 1 117 ? -18.847 -2.862 -12.907 1.00 94.50 117 LYS A CA 1
ATOM 898 C C . LYS A 1 117 ? -17.953 -2.900 -11.668 1.00 94.50 117 LYS A C 1
ATOM 900 O O . LYS A 1 117 ? -17.466 -3.971 -11.318 1.00 94.50 117 LYS A O 1
ATOM 905 N N . ARG A 1 118 ? -17.727 -1.767 -10.984 1.00 94.75 118 ARG A N 1
ATOM 906 C CA . ARG A 1 118 ? -16.872 -1.745 -9.776 1.00 94.75 118 ARG A CA 1
ATOM 907 C C . ARG A 1 118 ? -17.566 -2.205 -8.498 1.00 94.75 118 ARG A C 1
ATOM 909 O O . ARG A 1 118 ? -16.859 -2.547 -7.553 1.00 94.75 118 ARG A O 1
ATOM 916 N N . LEU A 1 119 ? -18.902 -2.159 -8.430 1.00 94.62 119 LEU A N 1
ATOM 917 C CA . LEU A 1 119 ? -19.652 -2.266 -7.170 1.00 94.62 119 LEU A CA 1
ATOM 918 C C . LEU A 1 119 ? -19.239 -3.495 -6.360 1.00 94.62 119 LEU A C 1
ATOM 920 O O . LEU A 1 119 ? -18.869 -3.361 -5.198 1.00 94.62 119 LEU A O 1
ATOM 924 N N . ARG A 1 120 ? -19.201 -4.660 -7.011 1.00 96.81 120 ARG A N 1
ATOM 925 C CA . ARG A 1 120 ? -18.836 -5.929 -6.376 1.00 96.81 120 ARG A CA 1
ATOM 926 C C . ARG A 1 120 ? -17.416 -5.919 -5.802 1.00 96.81 120 ARG A C 1
ATOM 928 O O . ARG A 1 120 ? -17.200 -6.411 -4.699 1.00 96.81 120 ARG A O 1
ATOM 935 N N . PHE A 1 121 ? -16.446 -5.351 -6.522 1.00 97.62 121 PHE A N 1
ATOM 936 C CA . PHE A 1 121 ? -15.074 -5.217 -6.022 1.00 97.62 121 PHE A CA 1
ATOM 937 C C . PHE A 1 121 ? -15.003 -4.251 -4.833 1.00 97.62 121 PHE A C 1
ATOM 939 O O . PHE A 1 121 ? -14.350 -4.552 -3.837 1.00 97.62 121 PHE A O 1
ATOM 946 N N . HIS A 1 122 ? -15.701 -3.115 -4.914 1.00 95.25 122 HIS A N 1
ATOM 947 C CA . HIS A 1 122 ? -15.728 -2.120 -3.839 1.00 95.25 122 HIS A CA 1
ATOM 948 C C . HIS A 1 122 ? -16.389 -2.676 -2.571 1.00 95.25 122 HIS A C 1
ATOM 950 O O . HIS A 1 122 ? -15.842 -2.519 -1.487 1.00 95.25 122 HIS A O 1
ATOM 956 N N . GLU A 1 123 ? -17.519 -3.378 -2.692 1.00 95.62 123 GLU A N 1
ATOM 957 C CA . GLU A 1 123 ? -18.167 -4.079 -1.574 1.00 95.62 123 GLU A CA 1
ATOM 958 C C . GLU A 1 123 ? -17.267 -5.143 -0.959 1.00 95.62 123 GLU A C 1
ATOM 960 O O . GLU A 1 123 ? -17.148 -5.202 0.261 1.00 95.62 123 GLU A O 1
ATOM 965 N N . LEU A 1 124 ? -16.589 -5.944 -1.783 1.00 98.06 124 LEU A N 1
ATOM 966 C CA . LEU A 1 124 ? -15.675 -6.958 -1.277 1.00 98.06 124 LEU A CA 1
ATOM 967 C C . LEU A 1 124 ? -14.481 -6.341 -0.538 1.00 98.06 124 LEU A C 1
ATOM 969 O O . LEU A 1 124 ? -14.090 -6.849 0.510 1.00 98.06 124 LEU A O 1
ATOM 973 N N . TYR A 1 125 ? -13.912 -5.252 -1.059 1.00 97.94 125 TYR A N 1
ATOM 974 C CA . TYR A 1 125 ? -12.866 -4.500 -0.367 1.00 97.94 125 TYR A CA 1
ATOM 975 C C . TYR A 1 125 ? -13.364 -3.968 0.983 1.00 97.94 125 TYR A C 1
ATOM 977 O O . TYR A 1 125 ? -12.685 -4.125 1.993 1.00 97.94 125 TYR A O 1
ATOM 985 N N . ASP A 1 126 ? -14.567 -3.394 1.012 1.00 95.69 126 ASP A N 1
ATOM 986 C CA . ASP A 1 126 ? -15.183 -2.863 2.228 1.00 95.69 126 ASP A CA 1
ATOM 987 C C . ASP A 1 126 ? -15.367 -3.960 3.289 1.00 95.69 126 ASP A C 1
ATOM 989 O O . ASP A 1 126 ? -14.971 -3.801 4.446 1.00 95.69 126 ASP A O 1
ATOM 993 N N . VAL A 1 127 ? -15.890 -5.120 2.880 1.00 96.88 127 VAL A N 1
ATOM 994 C CA . VAL A 1 127 ? -16.048 -6.303 3.739 1.00 96.88 127 VAL A CA 1
ATOM 995 C C . VAL A 1 127 ? -14.691 -6.832 4.205 1.00 96.88 127 VAL A C 1
ATOM 997 O O . VAL A 1 127 ? -14.534 -7.137 5.382 1.00 96.88 127 VAL A O 1
ATOM 1000 N N . PHE A 1 128 ? -13.682 -6.885 3.334 1.00 98.50 128 PHE A N 1
ATOM 1001 C CA . PHE A 1 128 ? -12.324 -7.281 3.712 1.00 98.50 128 PHE A CA 1
ATOM 1002 C C . PHE A 1 128 ? -11.731 -6.356 4.783 1.00 98.50 128 PHE A C 1
ATOM 1004 O O . PHE A 1 128 ? -11.205 -6.823 5.794 1.00 98.50 128 PHE A O 1
ATOM 1011 N N . VAL A 1 129 ? -11.859 -5.039 4.626 1.00 98.06 129 VAL A N 1
ATOM 1012 C CA . VAL A 1 129 ? -11.332 -4.098 5.621 1.00 98.06 129 VAL A CA 1
ATOM 1013 C C . VAL A 1 129 ? -12.094 -4.209 6.942 1.00 98.06 129 VAL A C 1
ATOM 1015 O O . VAL A 1 129 ? -11.473 -4.320 8.000 1.00 98.06 129 VAL A O 1
ATOM 1018 N N . THR A 1 130 ? -13.425 -4.216 6.893 1.00 96.88 130 THR A N 1
ATOM 1019 C CA . THR A 1 130 ? -14.282 -4.178 8.091 1.00 96.88 130 THR A CA 1
ATOM 1020 C C . THR A 1 130 ? -14.379 -5.512 8.827 1.00 96.88 130 THR A C 1
ATOM 1022 O O . THR A 1 130 ? -14.478 -5.509 10.049 1.00 96.88 130 THR A O 1
ATOM 1025 N N . SER A 1 131 ? -14.301 -6.643 8.125 1.00 96.56 131 SER A N 1
ATOM 1026 C CA . SER A 1 131 ? -14.466 -7.985 8.709 1.00 96.56 131 SER A CA 1
ATOM 1027 C C . SER A 1 131 ? -13.145 -8.733 8.917 1.00 96.56 131 SER A C 1
ATOM 1029 O O . SER A 1 131 ? -13.126 -9.737 9.625 1.00 96.56 131 SER A O 1
ATOM 1031 N N . PHE A 1 132 ? -12.032 -8.253 8.347 1.00 97.75 132 PHE A N 1
ATOM 1032 C CA . PHE A 1 132 ? -10.711 -8.859 8.536 1.00 97.75 132 PHE A CA 1
ATOM 1033 C C . PHE A 1 132 ? -9.664 -7.864 9.059 1.00 97.75 132 PHE A C 1
ATOM 1035 O O . PHE A 1 132 ? -9.160 -8.042 10.171 1.00 97.75 132 PHE A O 1
ATOM 1042 N N . CYS A 1 133 ? -9.342 -6.799 8.313 1.00 98.31 133 CYS A N 1
ATOM 1043 C CA . CYS A 1 133 ? -8.222 -5.914 8.675 1.00 98.31 133 CYS A CA 1
ATOM 1044 C C . CYS A 1 133 ? -8.449 -5.163 9.994 1.00 98.31 133 CYS A C 1
ATOM 1046 O O . CYS A 1 133 ? -7.548 -5.120 10.833 1.00 98.31 133 CYS A O 1
ATOM 1048 N N . ILE A 1 134 ? -9.639 -4.587 10.188 1.00 97.69 134 ILE A N 1
ATOM 1049 C CA . ILE A 1 134 ? -9.993 -3.854 11.409 1.00 97.69 134 ILE A CA 1
ATOM 1050 C C . ILE A 1 134 ? -10.026 -4.791 12.627 1.00 97.69 134 ILE A C 1
ATOM 1052 O O . ILE A 1 134 ? -9.326 -4.485 13.590 1.00 97.69 134 ILE A O 1
ATOM 1056 N N . PRO A 1 135 ? -10.722 -5.947 12.614 1.00 96.50 135 PRO A N 1
ATOM 1057 C CA . PRO A 1 135 ? -10.681 -6.905 13.724 1.00 96.50 135 PRO A CA 1
ATOM 1058 C C . PRO A 1 135 ? -9.272 -7.391 14.085 1.00 96.50 135 PRO A C 1
ATOM 1060 O O . PRO A 1 135 ? -8.932 -7.495 15.268 1.00 96.50 135 PRO A O 1
ATOM 1063 N N . MET A 1 136 ? -8.427 -7.650 13.081 1.00 96.81 136 MET A N 1
ATOM 1064 C CA . MET A 1 136 ? -7.026 -8.023 13.291 1.00 96.81 136 MET A CA 1
ATOM 1065 C C . MET A 1 136 ? -6.254 -6.889 13.980 1.00 96.81 136 MET A C 1
ATOM 1067 O O . MET A 1 136 ? -5.614 -7.112 15.010 1.00 96.81 136 MET A O 1
ATOM 1071 N N . LEU A 1 137 ? -6.335 -5.667 13.444 1.00 97.00 137 LEU A N 1
ATOM 1072 C CA . LEU A 1 137 ? -5.677 -4.491 14.014 1.00 97.00 137 LEU A CA 1
ATOM 1073 C C . LEU A 1 137 ? -6.179 -4.190 15.432 1.00 97.00 137 LEU A C 1
ATOM 1075 O O . LEU A 1 137 ? -5.387 -3.854 16.308 1.00 97.00 137 LEU A O 1
ATOM 1079 N N . HIS A 1 138 ? -7.477 -4.351 15.675 1.00 95.38 138 HIS A N 1
ATOM 1080 C CA . HIS A 1 138 ? -8.103 -4.174 16.980 1.00 95.38 138 HIS A CA 1
ATOM 1081 C C . HIS A 1 138 ? -7.568 -5.158 18.014 1.00 95.38 138 HIS A C 1
ATOM 1083 O O . HIS A 1 138 ? -7.135 -4.758 19.094 1.00 95.38 138 HIS A O 1
ATOM 1089 N N . SER A 1 139 ? -7.506 -6.437 17.647 1.00 94.56 139 SER A N 1
ATOM 1090 C CA . SER A 1 139 ? -6.965 -7.490 18.503 1.00 94.56 139 SER A CA 1
ATOM 1091 C C . SER A 1 139 ? -5.489 -7.246 18.840 1.00 94.56 139 SER A C 1
ATOM 1093 O O . SER A 1 139 ? -5.073 -7.426 19.986 1.00 94.56 139 SER A O 1
ATOM 1095 N N . LEU A 1 140 ? -4.691 -6.774 17.873 1.00 95.50 140 LEU A N 1
ATOM 1096 C CA . LEU A 1 140 ? -3.304 -6.361 18.112 1.00 95.50 140 LEU A CA 1
ATOM 1097 C C . LEU A 1 140 ? -3.222 -5.154 19.054 1.00 95.50 140 LEU A C 1
ATOM 1099 O O . LEU A 1 140 ? -2.431 -5.173 19.997 1.00 95.50 140 LEU A O 1
ATOM 1103 N N . ALA A 1 141 ? -4.050 -4.133 18.836 1.00 94.62 141 ALA A N 1
ATOM 1104 C CA . ALA A 1 141 ? -4.068 -2.925 19.652 1.00 94.62 141 ALA A CA 1
ATOM 1105 C C . ALA A 1 141 ? -4.461 -3.213 21.113 1.00 94.62 141 ALA A C 1
ATOM 1107 O O . ALA A 1 141 ? -3.813 -2.700 22.026 1.00 94.62 141 ALA A O 1
ATOM 1108 N N . LEU A 1 142 ? -5.449 -4.084 21.350 1.00 92.88 142 LEU A N 1
ATOM 1109 C CA . LEU A 1 142 ? -5.808 -4.558 22.691 1.00 92.88 142 LEU A CA 1
ATOM 1110 C C . LEU A 1 142 ? -4.663 -5.344 23.340 1.00 92.88 142 LEU A C 1
ATOM 1112 O O . LEU A 1 142 ? -4.269 -5.056 24.469 1.00 92.88 142 LEU A O 1
ATOM 1116 N N . LYS A 1 143 ? -4.069 -6.299 22.610 1.00 93.88 143 LYS A N 1
ATOM 1117 C CA . LYS A 1 143 ? -2.937 -7.103 23.104 1.00 93.88 143 LYS A CA 1
ATOM 1118 C C . LYS A 1 143 ? -1.742 -6.235 23.508 1.00 93.88 143 LYS A C 1
ATOM 1120 O O . LYS A 1 143 ? -1.059 -6.539 24.483 1.00 93.88 143 LYS A O 1
ATOM 1125 N N . MET A 1 144 ? -1.492 -5.161 22.763 1.00 93.44 144 MET A N 1
ATOM 1126 C CA . MET A 1 144 ? -0.408 -4.207 23.011 1.00 93.44 144 MET A CA 1
ATOM 1127 C C . MET A 1 144 ? -0.781 -3.098 24.003 1.00 93.44 144 MET A C 1
ATOM 1129 O O . MET A 1 144 ? 0.042 -2.219 24.243 1.00 93.44 144 MET A O 1
ATOM 1133 N N . LYS A 1 145 ? -1.988 -3.139 24.590 1.00 91.19 145 LYS A N 1
ATOM 1134 C CA . LYS A 1 145 ? -2.501 -2.135 25.538 1.00 91.19 145 LYS A CA 1
ATOM 1135 C C . LYS A 1 145 ? -2.512 -0.711 24.967 1.00 91.19 145 LYS A C 1
ATOM 1137 O O . LYS A 1 145 ? -2.285 0.255 25.685 1.00 91.19 145 LYS A O 1
ATOM 1142 N N . ILE A 1 146 ? -2.748 -0.597 23.662 1.00 90.62 146 ILE A N 1
ATOM 1143 C CA . ILE A 1 146 ? -2.915 0.680 22.957 1.00 90.62 146 ILE A CA 1
ATOM 1144 C C . ILE A 1 146 ? -4.353 1.173 23.096 1.00 90.62 146 ILE A C 1
ATOM 1146 O O . ILE A 1 146 ? -4.578 2.369 23.227 1.00 90.62 146 ILE A O 1
ATOM 1150 N N . LEU A 1 147 ? -5.317 0.252 23.048 1.00 89.88 147 LEU A N 1
ATOM 1151 C CA . LEU A 1 147 ? -6.723 0.545 23.300 1.00 89.88 147 LEU A CA 1
ATOM 1152 C C . LEU A 1 147 ? -7.101 0.116 24.713 1.00 89.88 147 LEU A C 1
ATOM 1154 O O . LEU A 1 147 ? -6.656 -0.932 25.191 1.00 89.88 147 LEU A O 1
ATOM 1158 N N . ASN A 1 148 ? -7.963 0.904 25.348 1.00 82.94 148 ASN A N 1
ATOM 1159 C CA . ASN A 1 148 ? -8.675 0.488 26.549 1.00 82.94 148 ASN A CA 1
ATOM 1160 C C . ASN A 1 148 ? -9.988 -0.210 26.170 1.00 82.94 148 ASN A C 1
ATOM 1162 O O . ASN A 1 148 ? -10.528 0.014 25.092 1.00 82.94 148 ASN A O 1
ATOM 1166 N N . THR A 1 149 ? -10.521 -1.037 27.064 1.00 82.44 149 THR A N 1
ATOM 1167 C CA . THR A 1 149 ? -11.807 -1.732 26.876 1.00 82.44 149 THR A CA 1
ATOM 1168 C C . THR A 1 149 ? -12.996 -0.932 27.412 1.00 82.44 149 THR A C 1
ATOM 1170 O O . THR A 1 149 ? -14.085 -1.473 27.546 1.00 82.44 149 THR A O 1
ATOM 1173 N N . THR A 1 150 ? -12.790 0.330 27.799 1.00 80.38 150 THR A N 1
ATOM 1174 C CA . THR A 1 150 ? -13.806 1.152 28.478 1.00 80.38 150 THR A CA 1
ATOM 1175 C C . THR A 1 150 ? -14.571 2.074 27.535 1.00 80.38 150 THR A C 1
ATOM 1177 O O . THR A 1 150 ? -15.500 2.745 27.967 1.00 80.38 150 THR A O 1
ATOM 1180 N N . SER A 1 151 ? -14.169 2.152 26.268 1.00 84.62 151 SER A N 1
ATOM 1181 C CA . SER A 1 151 ? -14.797 3.022 25.274 1.00 84.62 151 SER A CA 1
ATOM 1182 C C . SER A 1 151 ? -14.664 2.441 23.875 1.00 84.62 151 SER A C 1
ATOM 1184 O O . SER A 1 151 ? -13.725 1.697 23.597 1.00 84.62 151 SER A O 1
ATOM 1186 N N . ASP A 1 152 ? -15.577 2.802 22.986 1.00 90.62 152 ASP A N 1
ATOM 1187 C CA . ASP A 1 152 ? -15.547 2.343 21.602 1.00 90.62 152 ASP A CA 1
ATOM 1188 C C . ASP A 1 152 ? -14.274 2.787 20.873 1.00 90.62 152 ASP A C 1
ATOM 1190 O O . ASP A 1 152 ? -13.759 3.892 21.066 1.00 90.62 152 ASP A O 1
ATOM 1194 N N . ALA A 1 153 ? -13.782 1.922 19.987 1.00 92.31 153 ALA A N 1
ATOM 1195 C CA . ALA A 1 153 ? -12.650 2.231 19.125 1.00 92.31 153 ALA A CA 1
ATOM 1196 C C . ALA A 1 153 ? -13.140 2.640 17.733 1.00 92.31 153 ALA A C 1
ATOM 1198 O O . ALA A 1 153 ? -13.910 1.927 17.088 1.00 92.31 153 ALA A O 1
ATOM 1199 N N . ILE A 1 154 ? -12.656 3.780 17.248 1.00 93.19 154 ILE A N 1
ATOM 1200 C CA . ILE A 1 154 ? -12.978 4.322 15.930 1.00 93.19 154 ILE A CA 1
ATOM 1201 C C . ILE A 1 154 ? -11.813 4.035 14.986 1.00 93.19 154 ILE A C 1
ATOM 1203 O O . ILE A 1 154 ? -10.658 4.355 15.265 1.00 93.19 154 ILE A O 1
ATOM 1207 N N . TYR A 1 155 ? -12.133 3.465 13.833 1.00 94.75 155 TYR A N 1
ATOM 1208 C CA . TYR A 1 155 ? -11.199 3.185 12.756 1.00 94.75 155 TYR A CA 1
ATOM 1209 C C . TYR A 1 155 ? -11.554 4.035 11.556 1.00 94.75 155 TYR A C 1
ATOM 1211 O O . TYR A 1 155 ? -12.680 3.989 11.070 1.00 94.75 155 TYR A O 1
ATOM 1219 N N . ARG A 1 156 ? -10.572 4.768 11.046 1.00 93.94 156 ARG A N 1
ATOM 1220 C CA . ARG A 1 156 ? -10.678 5.503 9.793 1.00 93.94 156 ARG A CA 1
ATOM 1221 C C . ARG A 1 156 ? -9.866 4.774 8.738 1.00 93.94 156 ARG A C 1
ATOM 1223 O O . ARG A 1 156 ? -8.658 4.629 8.904 1.00 93.94 156 ARG A O 1
ATOM 1230 N N . TYR A 1 157 ? -10.498 4.336 7.660 1.00 95.75 157 TYR A N 1
ATOM 1231 C CA . TYR A 1 157 ? -9.829 3.610 6.582 1.00 95.75 157 TYR A CA 1
ATOM 1232 C C . TYR A 1 157 ? -10.111 4.246 5.228 1.00 95.75 157 TYR A C 1
ATOM 1234 O O . TYR A 1 157 ? -11.120 4.917 5.036 1.00 95.75 157 TYR A O 1
ATOM 1242 N N . GLN A 1 158 ? -9.185 4.074 4.291 1.00 95.44 158 GLN A N 1
ATOM 1243 C CA . GLN A 1 158 ? -9.325 4.600 2.936 1.00 95.44 158 GLN A CA 1
ATOM 1244 C C . GLN A 1 158 ? -10.520 3.927 2.232 1.00 95.44 158 GLN A C 1
ATOM 1246 O O . GLN A 1 158 ? -10.538 2.702 2.118 1.00 95.44 158 GLN A O 1
ATOM 1251 N N . GLU A 1 159 ? -11.502 4.705 1.759 1.00 93.25 159 GLU A N 1
ATOM 1252 C CA . GLU A 1 159 ? -12.786 4.190 1.229 1.00 93.25 159 GLU A CA 1
ATOM 1253 C C . GLU A 1 159 ? -12.601 3.258 0.021 1.00 93.25 159 GLU A C 1
ATOM 1255 O O . GLU A 1 159 ? -13.350 2.297 -0.164 1.00 93.25 159 GLU A O 1
ATOM 1260 N N . PHE A 1 160 ? -11.597 3.538 -0.808 1.00 94.62 160 PHE A N 1
ATOM 1261 C CA . PHE A 1 160 ? -11.231 2.728 -1.964 1.00 94.62 160 PHE A CA 1
ATOM 1262 C C . PHE A 1 160 ? -9.705 2.603 -2.026 1.00 94.62 160 PHE A C 1
ATOM 1264 O O . PHE A 1 160 ? -9.022 3.619 -1.867 1.00 94.62 160 PHE A O 1
ATOM 1271 N N . PRO A 1 161 ? -9.133 1.407 -2.253 1.00 96.94 161 PRO A N 1
ATOM 1272 C CA . PRO A 1 161 ? -7.689 1.225 -2.203 1.00 96.94 161 PRO A CA 1
ATOM 1273 C C . PRO A 1 161 ? -7.002 1.924 -3.378 1.00 96.94 161 PRO A C 1
ATOM 1275 O O . PRO A 1 161 ? -7.544 2.000 -4.482 1.00 96.94 161 PRO A O 1
ATOM 1278 N N . CYS A 1 162 ? -5.759 2.363 -3.181 1.00 96.00 162 CYS A N 1
ATOM 1279 C CA . CYS A 1 162 ? -4.907 2.731 -4.304 1.00 96.00 162 CYS A CA 1
ATOM 1280 C C . CYS A 1 162 ? -4.551 1.452 -5.072 1.00 96.00 162 CYS A C 1
ATOM 1282 O O . CYS A 1 162 ? -3.853 0.582 -4.549 1.00 96.00 162 CYS A O 1
ATOM 1284 N N . LEU A 1 163 ? -5.019 1.340 -6.315 1.00 95.94 163 LEU A N 1
ATOM 1285 C CA . LEU A 1 163 ? -4.681 0.227 -7.198 1.00 95.94 163 LEU A CA 1
ATOM 1286 C C . LEU A 1 163 ? -3.333 0.482 -7.869 1.00 95.94 163 LEU A C 1
ATOM 1288 O O . LEU A 1 163 ? -3.156 1.470 -8.586 1.00 95.94 163 LEU A O 1
ATOM 1292 N N . ARG A 1 164 ? -2.374 -0.425 -7.674 1.00 94.94 164 ARG A N 1
ATOM 1293 C CA . ARG A 1 164 ? -1.071 -0.358 -8.347 1.00 94.94 164 ARG A CA 1
ATOM 1294 C C . ARG A 1 164 ? -0.943 -1.489 -9.346 1.00 94.94 164 ARG A C 1
ATOM 1296 O O . ARG A 1 164 ? -0.993 -2.652 -8.968 1.00 94.94 164 ARG A O 1
ATOM 1303 N N . VAL A 1 165 ? -0.729 -1.124 -10.608 1.00 94.88 165 VAL A N 1
ATOM 1304 C CA . VAL A 1 165 ? -0.426 -2.048 -11.707 1.00 94.88 165 VAL A CA 1
ATOM 1305 C C . VAL A 1 165 ? 0.968 -1.718 -12.233 1.00 94.88 165 VAL A C 1
ATOM 1307 O O . VAL A 1 165 ? 1.191 -0.606 -12.722 1.00 94.88 165 VA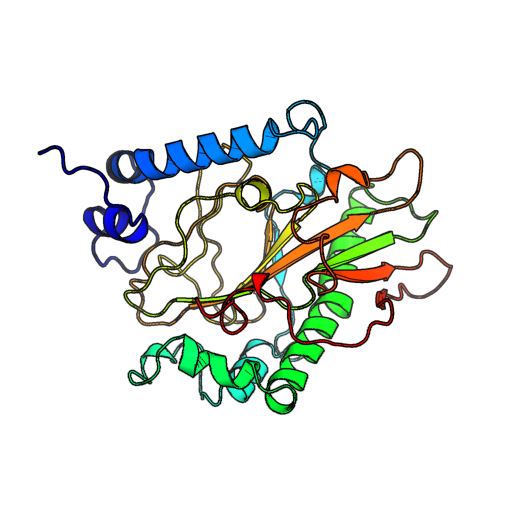L A O 1
ATOM 1310 N N . VAL A 1 166 ? 1.898 -2.666 -12.120 1.00 94.38 166 VAL A N 1
ATOM 1311 C CA . VAL A 1 166 ? 3.290 -2.532 -12.578 1.00 94.38 166 VAL A CA 1
ATOM 1312 C C . VAL A 1 166 ? 3.611 -3.692 -13.513 1.00 94.38 166 VAL A C 1
ATOM 1314 O O . VAL A 1 166 ? 3.860 -4.812 -13.064 1.00 94.38 166 VAL A O 1
ATOM 1317 N N . ARG A 1 167 ? 3.538 -3.449 -14.822 1.00 94.19 167 ARG A N 1
ATOM 1318 C CA . ARG A 1 167 ? 3.827 -4.446 -15.864 1.00 94.19 167 ARG A CA 1
ATOM 1319 C C . ARG A 1 167 ? 5.342 -4.661 -16.002 1.00 94.19 167 ARG A C 1
ATOM 1321 O O . ARG A 1 167 ? 6.098 -3.803 -15.551 1.00 94.19 167 ARG A O 1
ATOM 1328 N N . PRO A 1 168 ? 5.789 -5.762 -16.629 1.00 92.62 168 PRO A N 1
ATOM 1329 C CA . PRO A 1 168 ? 7.183 -5.914 -17.033 1.00 92.62 168 PRO A CA 1
ATOM 1330 C C . PRO A 1 168 ? 7.686 -4.679 -17.798 1.00 92.62 168 PRO A C 1
ATOM 1332 O O . PRO A 1 168 ? 6.998 -4.188 -18.696 1.00 92.62 168 PRO A O 1
ATOM 1335 N N . GLY A 1 169 ? 8.851 -4.160 -17.412 1.00 89.25 169 GLY A N 1
ATOM 1336 C CA . GLY A 1 169 ? 9.454 -2.939 -17.961 1.00 89.25 169 GLY A CA 1
ATOM 1337 C C . GLY A 1 169 ? 8.865 -1.620 -17.439 1.00 89.25 169 GLY A C 1
ATOM 1338 O O . GLY A 1 169 ? 9.236 -0.547 -17.910 1.00 89.25 169 GLY A O 1
ATOM 1339 N N . GLU A 1 170 ? 7.932 -1.664 -16.484 1.00 89.56 170 GLU A N 1
ATOM 1340 C CA . GLU A 1 170 ? 7.390 -0.471 -15.831 1.00 89.56 170 GLU A CA 1
ATOM 1341 C C . GLU A 1 170 ? 7.893 -0.334 -14.391 1.00 89.56 170 GLU A C 1
ATOM 1343 O O . GLU A 1 170 ? 8.238 -1.307 -13.725 1.00 89.56 170 GLU A O 1
ATOM 1348 N N . PHE A 1 171 ? 7.827 0.886 -13.864 1.00 83.50 171 PHE A N 1
ATOM 1349 C CA . PHE A 1 171 ? 7.975 1.189 -12.441 1.00 83.50 171 PHE A CA 1
ATOM 1350 C C . PHE A 1 171 ? 6.770 2.011 -11.962 1.00 83.50 171 PHE A C 1
ATOM 1352 O O . PHE A 1 171 ? 6.017 2.563 -12.770 1.00 83.50 171 PHE A O 1
ATOM 1359 N N . SER A 1 172 ? 6.557 2.082 -10.645 1.00 80.31 172 SER A N 1
ATOM 1360 C CA . SER A 1 172 ? 5.439 2.843 -10.072 1.00 80.31 172 SER A CA 1
ATOM 1361 C C . SER A 1 172 ? 5.888 4.160 -9.456 1.00 80.31 172 SER A C 1
ATOM 1363 O O . SER A 1 172 ? 5.361 5.212 -9.809 1.00 80.31 172 SER A O 1
ATOM 1365 N N . ILE A 1 173 ? 6.790 4.108 -8.475 1.00 85.31 173 ILE A N 1
ATOM 1366 C CA . ILE A 1 173 ? 7.091 5.257 -7.620 1.00 85.31 173 ILE A CA 1
ATOM 1367 C C . ILE A 1 173 ? 8.506 5.176 -7.046 1.00 85.31 173 ILE A C 1
ATOM 1369 O O . ILE A 1 173 ? 8.989 4.091 -6.718 1.00 85.31 173 ILE A O 1
ATOM 1373 N N . GLY A 1 174 ? 9.163 6.334 -6.953 1.00 92.94 174 GLY A N 1
ATOM 1374 C CA . GLY A 1 174 ? 10.463 6.470 -6.297 1.00 92.94 174 GLY A CA 1
ATOM 1375 C C . GLY A 1 174 ? 10.356 6.542 -4.765 1.00 92.94 174 GLY A C 1
ATOM 1376 O O . GLY A 1 174 ? 9.249 6.474 -4.225 1.00 92.94 174 GLY A O 1
ATOM 1377 N N . PRO A 1 175 ? 11.493 6.700 -4.067 1.00 96.12 175 PRO A N 1
ATOM 1378 C CA . PRO A 1 175 ? 11.555 6.794 -2.610 1.00 96.12 175 PRO A CA 1
ATOM 1379 C C . PRO A 1 175 ? 10.671 7.908 -2.050 1.00 96.12 175 PRO A C 1
ATOM 1381 O O . PRO A 1 175 ? 10.767 9.065 -2.464 1.00 96.12 175 PRO A O 1
ATOM 1384 N N . HIS A 1 176 ? 9.795 7.553 -1.112 1.00 95.94 176 HIS A N 1
ATOM 1385 C CA . HIS A 1 176 ? 8.940 8.488 -0.380 1.00 95.94 176 HIS A CA 1
ATOM 1386 C C . HIS A 1 176 ? 8.416 7.857 0.916 1.00 95.94 176 HIS A C 1
ATOM 1388 O O . HIS A 1 176 ? 8.479 6.645 1.093 1.00 95.94 176 HIS A O 1
ATOM 1394 N N . CYS A 1 177 ? 7.862 8.683 1.800 1.00 95.44 177 CYS A N 1
ATOM 1395 C CA . CYS A 1 177 ? 6.942 8.264 2.855 1.00 95.44 177 CYS A CA 1
ATOM 1396 C C . CYS A 1 177 ? 5.593 8.968 2.649 1.00 95.44 177 CYS A C 1
ATOM 1398 O O . CYS A 1 177 ? 5.527 10.027 2.021 1.00 95.44 177 CYS A O 1
ATOM 1400 N N . ASP A 1 178 ? 4.508 8.412 3.181 1.00 95.12 178 ASP A N 1
ATOM 1401 C CA . ASP A 1 178 ? 3.161 8.933 2.915 1.00 95.12 178 ASP A CA 1
ATOM 1402 C C . ASP A 1 178 ? 2.938 10.330 3.529 1.00 95.12 178 ASP A C 1
ATOM 1404 O O . ASP A 1 178 ? 2.210 11.152 2.966 1.00 95.12 178 ASP A O 1
ATOM 1408 N N . THR A 1 179 ? 3.607 10.652 4.643 1.00 92.62 179 THR A N 1
ATOM 1409 C CA . THR A 1 179 ? 3.559 12.003 5.243 1.00 92.62 179 THR A CA 1
ATOM 1410 C C . THR A 1 179 ? 4.130 13.079 4.321 1.00 92.62 179 THR A C 1
ATOM 1412 O O . THR A 1 179 ? 3.604 14.190 4.291 1.00 92.62 179 THR A O 1
ATOM 1415 N N . ALA A 1 180 ? 5.115 12.746 3.478 1.00 91.19 180 ALA A N 1
ATOM 1416 C CA . ALA A 1 180 ? 5.629 13.652 2.447 1.00 91.19 180 ALA A CA 1
ATOM 1417 C C . ALA A 1 180 ? 4.598 13.972 1.345 1.00 91.19 180 ALA A C 1
ATOM 1419 O O . ALA A 1 180 ? 4.793 14.908 0.569 1.00 91.19 180 ALA A O 1
ATOM 1420 N N . TYR A 1 181 ? 3.503 13.208 1.266 1.00 90.12 181 TYR A N 1
ATOM 1421 C CA . TYR A 1 181 ? 2.358 13.465 0.388 1.00 90.12 181 TYR A CA 1
ATOM 1422 C C . TYR A 1 181 ? 1.139 14.015 1.131 1.00 90.12 181 TYR A C 1
ATOM 1424 O O . TYR A 1 181 ? 0.060 14.121 0.552 1.00 90.12 181 TYR A O 1
ATOM 1432 N N . GLY A 1 182 ? 1.308 14.408 2.395 1.00 89.50 182 GLY A N 1
ATOM 1433 C CA . GLY A 1 182 ? 0.255 15.033 3.185 1.00 89.50 182 GLY A CA 1
ATOM 1434 C C . GLY A 1 182 ? -0.720 14.043 3.812 1.00 89.50 182 GLY A C 1
ATOM 1435 O O . GLY A 1 182 ? -1.816 14.461 4.172 1.00 89.50 182 GLY A O 1
ATOM 1436 N N . HIS A 1 183 ? -0.360 12.759 3.939 1.00 91.50 183 HIS A N 1
ATOM 1437 C CA . HIS A 1 183 ? -1.098 11.807 4.773 1.00 91.50 183 HIS A CA 1
ATOM 1438 C C . HIS A 1 183 ? -0.789 11.993 6.261 1.00 91.50 183 HIS A C 1
ATOM 1440 O O . HIS A 1 183 ? 0.293 12.432 6.651 1.00 91.50 183 HIS A O 1
ATOM 1446 N N . SER A 1 184 ? -1.740 11.586 7.100 1.00 90.25 184 SER A N 1
ATOM 1447 C CA . SER A 1 184 ? -1.611 11.596 8.556 1.00 90.25 184 SER A CA 1
ATOM 1448 C C . SER A 1 184 ? -0.498 10.660 9.040 1.00 90.25 184 SER A C 1
ATOM 1450 O O . SER A 1 184 ? -0.390 9.519 8.589 1.00 90.25 184 SER A O 1
ATOM 1452 N N . ILE A 1 185 ? 0.258 11.094 10.057 1.00 90.88 185 ILE A N 1
ATOM 1453 C CA . ILE A 1 185 ? 1.210 10.229 10.773 1.00 90.88 185 ILE A CA 1
ATOM 1454 C C . ILE A 1 185 ? 0.514 9.047 11.466 1.00 90.88 185 ILE A C 1
ATOM 1456 O O . ILE A 1 185 ? 1.138 8.024 11.729 1.00 90.88 185 ILE A O 1
ATOM 1460 N N . GLY A 1 186 ? -0.784 9.160 11.750 1.00 92.12 186 GLY A N 1
ATOM 1461 C CA . GLY A 1 186 ? -1.606 8.079 12.277 1.00 92.12 186 GLY A CA 1
ATOM 1462 C C . GLY A 1 186 ? -1.858 6.948 11.274 1.00 92.12 186 GLY A C 1
ATOM 1463 O O . GLY A 1 186 ? -2.188 5.837 11.671 1.00 92.12 186 GLY A O 1
ATOM 1464 N N . ASN A 1 187 ? -1.682 7.146 9.977 1.00 94.75 187 ASN A N 1
ATOM 1465 C CA . ASN A 1 187 ? -1.967 6.062 9.047 1.00 94.75 187 ASN A CA 1
ATOM 1466 C C . ASN A 1 187 ? -0.973 4.895 9.218 1.00 94.75 187 ASN A C 1
ATOM 1468 O O . ASN A 1 187 ? 0.242 5.090 9.212 1.00 94.75 187 ASN A O 1
ATOM 1472 N N . LEU A 1 188 ? -1.507 3.682 9.372 1.00 97.19 188 LEU A N 1
ATOM 1473 C CA . LEU A 1 188 ? -0.789 2.429 9.155 1.00 97.19 188 LEU A CA 1
ATOM 1474 C C . LEU A 1 188 ? -1.088 1.959 7.735 1.00 97.19 188 LEU A C 1
ATOM 1476 O O . LEU A 1 188 ? -2.248 1.956 7.307 1.00 97.19 188 LEU A O 1
ATOM 1480 N N . ASN A 1 189 ? -0.048 1.572 7.006 1.00 98.25 189 ASN A N 1
ATOM 1481 C CA . ASN A 1 189 ? -0.174 1.138 5.625 1.00 98.25 189 ASN A CA 1
ATOM 1482 C C . ASN A 1 189 ? -0.468 -0.353 5.573 1.00 98.25 189 ASN A C 1
ATOM 1484 O O . ASN A 1 189 ? 0.172 -1.143 6.261 1.00 98.25 189 ASN A O 1
ATOM 1488 N N . PHE A 1 190 ? -1.404 -0.716 4.706 1.00 98.69 190 PHE A N 1
ATOM 1489 C CA . PHE A 1 190 ? -1.721 -2.084 4.345 1.00 98.69 190 PHE A CA 1
ATOM 1490 C C . PHE A 1 190 ? -1.381 -2.284 2.871 1.00 98.69 190 PHE A C 1
ATOM 1492 O O . PHE A 1 190 ? -1.929 -1.600 2.003 1.00 98.69 190 PHE A O 1
ATOM 1499 N N . HIS A 1 191 ? -0.478 -3.223 2.605 1.00 98.62 191 HIS A N 1
ATOM 1500 C CA . HIS A 1 191 ? -0.087 -3.645 1.266 1.00 98.62 191 HIS A CA 1
ATOM 1501 C C . HIS A 1 191 ? -0.578 -5.071 1.023 1.00 98.62 191 HIS A C 1
ATOM 1503 O O . HIS A 1 191 ? -0.188 -5.995 1.738 1.00 98.62 191 HIS A O 1
ATOM 1509 N N . VAL A 1 192 ? -1.432 -5.261 0.018 1.00 98.69 192 VAL A N 1
ATOM 1510 C CA . VAL A 1 192 ? -2.007 -6.568 -0.329 1.00 98.69 192 VAL A CA 1
ATOM 1511 C C . VAL A 1 192 ? -1.710 -6.888 -1.795 1.00 98.69 192 VAL A C 1
ATOM 1513 O O . VAL A 1 192 ? -2.407 -6.394 -2.689 1.00 98.69 192 VAL A O 1
ATOM 1516 N N . PRO A 1 193 ? -0.678 -7.703 -2.077 1.00 98.25 193 PRO A N 1
ATOM 1517 C CA . PRO A 1 193 ? -0.436 -8.235 -3.412 1.00 98.25 193 PRO A CA 1
ATOM 1518 C C . PRO A 1 193 ? -1.591 -9.135 -3.875 1.00 98.25 193 PRO A C 1
ATOM 1520 O O . PRO A 1 193 ? -1.992 -10.074 -3.189 1.00 98.25 193 PRO A O 1
ATOM 1523 N N . LEU A 1 194 ? -2.113 -8.867 -5.071 1.00 98.50 194 LEU A N 1
ATOM 1524 C CA . LEU A 1 194 ? -3.129 -9.684 -5.750 1.00 98.50 194 LEU A CA 1
ATOM 1525 C C . LEU A 1 194 ? -2.525 -10.619 -6.805 1.00 98.50 194 LEU A C 1
ATOM 1527 O O . LEU A 1 194 ? -3.227 -11.431 -7.404 1.00 98.50 194 LEU A O 1
ATOM 1531 N N . THR A 1 195 ? -1.222 -10.501 -7.030 1.00 97.69 195 THR A N 1
ATOM 1532 C CA . THR A 1 195 ? -0.402 -11.333 -7.912 1.00 97.69 195 THR A CA 1
ATOM 1533 C C . THR A 1 195 ? 0.896 -11.689 -7.184 1.00 97.69 195 THR A C 1
ATOM 1535 O O . THR A 1 195 ? 1.247 -11.007 -6.217 1.00 97.69 195 THR A O 1
ATOM 1538 N N . PRO A 1 196 ? 1.647 -12.703 -7.643 1.00 96.06 196 PRO A N 1
ATOM 1539 C CA . PRO A 1 196 ? 2.952 -13.010 -7.071 1.00 96.06 196 PRO A CA 1
ATOM 1540 C C . PRO A 1 196 ? 3.905 -11.803 -7.112 1.00 96.06 196 PRO A C 1
ATOM 1542 O O . PRO A 1 196 ? 4.048 -11.145 -8.143 1.00 96.06 196 PRO A O 1
ATOM 1545 N N . VAL A 1 197 ? 4.567 -11.526 -5.989 1.00 94.94 197 VAL A N 1
ATOM 1546 C CA . VAL A 1 197 ? 5.628 -10.519 -5.849 1.00 94.94 197 VAL A CA 1
ATOM 1547 C C . VAL A 1 197 ? 6.811 -11.152 -5.133 1.00 94.94 197 VAL A C 1
ATOM 1549 O O . VAL A 1 197 ? 6.717 -11.500 -3.961 1.00 94.94 197 VAL A O 1
ATOM 1552 N N . LEU A 1 198 ? 7.913 -11.387 -5.841 1.00 88.56 198 LEU A N 1
ATOM 1553 C CA . LEU A 1 198 ? 9.009 -12.228 -5.333 1.00 88.56 198 LEU A CA 1
ATOM 1554 C C . LEU A 1 198 ? 10.370 -11.544 -5.346 1.00 88.56 198 LEU A C 1
ATOM 1556 O O . LEU A 1 198 ? 11.327 -12.090 -4.801 1.00 88.56 198 LEU A O 1
ATOM 1560 N N . SER A 1 199 ? 10.475 -10.381 -5.982 1.00 87.56 199 SER A N 1
ATOM 1561 C CA . SER A 1 199 ? 11.776 -9.809 -6.310 1.00 87.56 199 SER A CA 1
ATOM 1562 C C . SER A 1 199 ? 11.669 -8.331 -6.705 1.00 87.56 199 SER A C 1
ATOM 1564 O O . SER A 1 199 ? 11.080 -7.550 -5.964 1.00 87.56 199 SER A O 1
ATOM 1566 N N . ALA A 1 200 ? 12.211 -7.924 -7.858 1.00 89.06 200 ALA A N 1
ATOM 1567 C CA . ALA A 1 200 ? 12.194 -6.551 -8.360 1.00 89.06 200 ALA A CA 1
ATOM 1568 C C . ALA A 1 200 ? 10.774 -5.980 -8.535 1.00 89.06 200 ALA A C 1
ATOM 1570 O O . ALA A 1 200 ? 10.577 -4.769 -8.472 1.00 89.06 200 ALA A O 1
ATOM 1571 N N . ASN A 1 201 ? 9.763 -6.842 -8.686 1.00 92.81 201 ASN A N 1
ATOM 1572 C CA . ASN A 1 201 ? 8.370 -6.417 -8.734 1.00 92.81 201 ASN A CA 1
ATOM 1573 C C . ASN A 1 201 ? 7.763 -6.118 -7.346 1.00 92.81 201 ASN A C 1
ATOM 1575 O O . ASN A 1 201 ? 6.653 -5.603 -7.284 1.00 92.81 201 ASN A O 1
ATOM 1579 N N . ALA A 1 202 ? 8.439 -6.384 -6.227 1.00 95.19 202 ALA A N 1
ATOM 1580 C CA . ALA A 1 202 ? 7.908 -6.127 -4.887 1.00 95.19 202 ALA A CA 1
ATOM 1581 C C . ALA A 1 202 ? 7.853 -4.629 -4.519 1.00 95.19 202 ALA A C 1
ATOM 1583 O O . ALA A 1 202 ? 8.377 -3.753 -5.217 1.00 95.19 202 ALA A O 1
ATOM 1584 N N . LEU A 1 203 ? 7.178 -4.328 -3.408 1.00 96.62 203 LEU A N 1
ATOM 1585 C CA . LEU A 1 203 ? 7.344 -3.063 -2.698 1.00 96.62 203 LEU A CA 1
ATOM 1586 C C . LEU A 1 203 ? 8.541 -3.197 -1.751 1.00 96.62 203 LEU A C 1
ATOM 1588 O O . LEU A 1 203 ? 8.604 -4.167 -1.001 1.00 96.62 203 LEU A O 1
ATOM 1592 N N . PHE A 1 204 ? 9.469 -2.245 -1.789 1.00 96.88 204 PHE A N 1
ATOM 1593 C CA . PHE A 1 204 ? 10.614 -2.191 -0.882 1.00 96.88 204 PHE A CA 1
ATOM 1594 C C . PHE A 1 204 ? 10.342 -1.170 0.213 1.00 96.88 204 PHE A C 1
ATOM 1596 O O . PHE A 1 204 ? 9.914 -0.055 -0.095 1.00 96.88 204 PHE A O 1
ATOM 1603 N N . VAL A 1 205 ? 10.586 -1.542 1.467 1.00 97.31 205 VAL A N 1
ATOM 1604 C CA . VAL A 1 205 ? 10.283 -0.713 2.642 1.00 97.31 205 VAL A CA 1
ATOM 1605 C C . VAL A 1 205 ? 11.460 -0.703 3.615 1.00 97.31 205 VAL A C 1
ATOM 1607 O O . VAL A 1 205 ? 12.184 -1.688 3.705 1.00 97.31 205 VAL A O 1
ATOM 1610 N N . GLU A 1 206 ? 11.670 0.409 4.322 1.00 95.88 206 GLU A N 1
ATOM 1611 C CA . GLU A 1 206 ? 12.552 0.444 5.502 1.00 95.88 206 GLU A CA 1
ATOM 1612 C C . GLU A 1 206 ? 11.919 -0.322 6.672 1.00 95.88 206 GLU A C 1
ATOM 1614 O O . GLU A 1 206 ? 10.709 -0.213 6.896 1.00 95.88 206 GLU A O 1
ATOM 1619 N N . SER A 1 207 ? 12.737 -0.997 7.488 1.00 94.06 207 SER A N 1
ATOM 1620 C CA . SER A 1 207 ? 12.254 -1.700 8.688 1.00 94.06 207 SER A CA 1
ATOM 1621 C C . SER A 1 207 ? 11.720 -0.744 9.761 1.00 94.06 207 SER A C 1
ATOM 1623 O O . SER A 1 207 ? 10.782 -1.056 10.497 1.00 94.06 207 SER A O 1
ATOM 1625 N N . ARG A 1 208 ? 12.317 0.448 9.841 1.00 93.56 208 ARG A N 1
ATOM 1626 C CA . ARG A 1 208 ? 11.917 1.561 10.706 1.00 93.56 208 ARG A CA 1
ATOM 1627 C C . ARG A 1 208 ? 12.354 2.887 10.078 1.00 93.56 208 ARG A C 1
ATOM 1629 O O . ARG A 1 208 ? 13.307 2.899 9.296 1.00 93.56 208 ARG A O 1
ATOM 1636 N N . PRO A 1 209 ? 11.729 4.018 10.447 1.00 93.12 209 PRO A N 1
ATOM 1637 C CA . PRO A 1 209 ? 12.015 5.296 9.806 1.00 93.12 209 PRO A CA 1
ATOM 1638 C C . PRO A 1 209 ? 13.496 5.673 9.896 1.00 93.12 209 PRO A C 1
ATOM 1640 O O . PRO A 1 209 ? 14.030 5.844 10.991 1.00 93.12 209 PRO A O 1
ATOM 1643 N N . GLY A 1 210 ? 14.141 5.810 8.735 1.00 92.50 210 GLY A N 1
ATOM 1644 C CA . GLY A 1 210 ? 15.539 6.232 8.624 1.00 92.50 210 GLY A CA 1
ATOM 1645 C C . GLY A 1 210 ? 16.572 5.130 8.856 1.00 92.50 210 GLY A C 1
ATOM 1646 O O . GLY A 1 210 ? 17.749 5.446 8.986 1.00 92.50 210 GLY A O 1
ATOM 1647 N N . ALA A 1 211 ? 16.166 3.857 8.916 1.00 94.19 211 ALA A N 1
ATOM 1648 C CA . ALA A 1 211 ? 17.118 2.746 8.958 1.00 94.19 211 ALA A CA 1
ATOM 1649 C C . ALA A 1 211 ? 17.807 2.487 7.612 1.00 94.19 211 ALA A C 1
ATOM 1651 O O . ALA A 1 211 ? 18.915 1.953 7.604 1.00 94.19 211 ALA A O 1
ATOM 1652 N N . GLU A 1 212 ? 17.171 2.875 6.501 1.00 94.25 212 GLU A N 1
ATOM 1653 C CA . GLU A 1 212 ? 17.711 2.721 5.145 1.00 94.25 212 GLU A CA 1
ATOM 1654 C C . GLU A 1 212 ? 18.123 1.274 4.803 1.00 94.25 212 GLU A C 1
ATOM 1656 O O . GLU A 1 212 ? 19.026 1.032 4.005 1.00 94.25 212 GLU A O 1
ATOM 1661 N N . ASP A 1 213 ? 17.459 0.289 5.409 1.00 94.94 213 ASP A N 1
ATOM 1662 C CA . ASP A 1 213 ? 17.738 -1.147 5.335 1.00 94.94 213 ASP A CA 1
ATOM 1663 C C . ASP A 1 213 ? 16.705 -1.892 4.480 1.00 94.94 213 ASP A C 1
ATOM 1665 O O . ASP A 1 213 ? 16.158 -2.915 4.884 1.00 94.94 213 ASP A O 1
ATOM 1669 N N . TRP A 1 214 ? 16.420 -1.353 3.293 1.00 95.62 214 TRP A N 1
ATOM 1670 C CA . TRP A 1 214 ? 15.274 -1.776 2.492 1.00 95.62 214 TRP A CA 1
ATOM 1671 C C . TRP A 1 214 ? 15.253 -3.268 2.162 1.00 95.62 214 TRP A C 1
ATOM 1673 O O . TRP A 1 214 ? 16.221 -3.831 1.645 1.00 95.62 214 TRP A O 1
ATOM 1683 N N . HIS A 1 215 ? 14.084 -3.877 2.339 1.00 95.12 215 HIS A N 1
ATOM 1684 C CA . HIS A 1 215 ? 13.808 -5.253 1.937 1.00 95.12 215 HIS A CA 1
ATOM 1685 C C . HIS A 1 215 ? 12.471 -5.356 1.187 1.00 95.12 215 HIS A C 1
ATOM 1687 O O . HIS A 1 215 ? 11.588 -4.511 1.357 1.00 95.12 215 HIS A O 1
ATOM 1693 N N . PRO A 1 216 ? 12.315 -6.363 0.308 1.00 96.12 216 PRO A N 1
ATOM 1694 C CA . PRO A 1 216 ? 11.088 -6.548 -0.453 1.00 96.12 216 PRO A CA 1
ATOM 1695 C C . PRO A 1 216 ? 9.991 -7.219 0.384 1.00 96.12 216 PRO A C 1
ATOM 1697 O O . PRO A 1 216 ? 10.213 -8.254 1.016 1.00 96.12 216 PRO A O 1
ATOM 1700 N N . LEU A 1 217 ? 8.768 -6.704 0.284 1.00 96.94 217 LEU A N 1
ATOM 1701 C CA . LEU A 1 217 ? 7.562 -7.377 0.764 1.00 96.94 217 LEU A CA 1
ATOM 1702 C C . LEU A 1 217 ? 7.146 -8.454 -0.245 1.00 96.94 217 LEU A C 1
ATOM 1704 O O . LEU A 1 217 ? 6.617 -8.143 -1.316 1.00 96.94 217 LEU A O 1
ATOM 1708 N N . THR A 1 218 ? 7.422 -9.723 0.071 1.00 96.69 218 THR A N 1
ATOM 1709 C CA . THR A 1 218 ? 7.271 -10.840 -0.879 1.00 96.69 218 THR A CA 1
ATOM 1710 C C . THR A 1 218 ? 6.069 -11.737 -0.584 1.00 96.69 218 THR A C 1
ATOM 1712 O O . THR A 1 218 ? 5.868 -12.200 0.533 1.00 96.69 218 THR A O 1
ATOM 1715 N N . ALA A 1 219 ? 5.285 -12.050 -1.613 1.00 96.25 219 ALA A N 1
ATOM 1716 C CA . ALA A 1 219 ? 4.140 -12.948 -1.543 1.00 96.25 219 ALA A CA 1
ATOM 1717 C C . ALA A 1 219 ? 4.107 -13.857 -2.776 1.00 96.25 219 ALA A C 1
ATOM 1719 O O . ALA A 1 219 ? 4.084 -13.389 -3.913 1.00 96.25 219 ALA A O 1
ATOM 1720 N N . LYS A 1 220 ? 4.071 -15.176 -2.560 1.00 94.62 220 LYS A N 1
ATOM 1721 C CA . LYS A 1 220 ? 4.036 -16.176 -3.646 1.00 94.62 220 LYS A CA 1
ATOM 1722 C C . LYS A 1 220 ? 2.668 -16.319 -4.302 1.00 94.62 220 LYS A C 1
ATOM 1724 O O . LYS A 1 220 ? 2.589 -16.738 -5.450 1.00 94.62 220 LYS A O 1
ATOM 1729 N N . HIS A 1 221 ? 1.605 -16.000 -3.577 1.00 93.06 221 HIS A N 1
ATOM 1730 C CA . HIS A 1 221 ? 0.229 -16.160 -4.027 1.00 93.06 221 HIS A CA 1
ATOM 1731 C C . HIS A 1 221 ? -0.701 -15.187 -3.286 1.00 93.06 221 HIS A C 1
ATOM 1733 O O . HIS A 1 221 ? -0.333 -14.716 -2.199 1.00 93.06 221 HIS A O 1
ATOM 1739 N N . PRO A 1 222 ? -1.908 -14.918 -3.830 1.00 95.50 222 PRO A N 1
ATOM 1740 C CA . PRO A 1 222 ? -2.957 -14.194 -3.116 1.00 95.50 222 PRO A CA 1
ATOM 1741 C C . PRO A 1 222 ? -3.255 -14.809 -1.740 1.00 95.50 222 PRO A C 1
ATOM 1743 O O . PRO A 1 222 ? -3.057 -16.009 -1.534 1.00 95.50 222 PRO A O 1
ATOM 1746 N N . GLY A 1 223 ? -3.738 -13.986 -0.808 1.00 97.75 223 GLY A N 1
ATOM 1747 C CA . GLY A 1 223 ? -3.964 -14.382 0.589 1.00 97.75 223 GLY A CA 1
ATOM 1748 C C . GLY A 1 223 ? -2.855 -13.949 1.553 1.00 97.75 223 GLY A C 1
ATOM 1749 O O . GLY A 1 223 ? -2.892 -14.305 2.725 1.00 97.75 223 GLY A O 1
ATOM 1750 N N . HIS A 1 224 ? -1.878 -13.170 1.082 1.00 97.88 224 HIS A N 1
ATOM 1751 C CA . HIS A 1 224 ? -0.863 -12.526 1.914 1.00 97.88 224 HIS A CA 1
ATOM 1752 C C . HIS A 1 224 ? -1.040 -11.010 1.894 1.00 97.88 224 HIS A C 1
ATOM 1754 O O . HIS A 1 224 ? -1.406 -10.431 0.869 1.00 97.88 224 HIS A O 1
ATOM 1760 N N . GLY A 1 225 ? -0.728 -10.362 3.008 1.00 98.31 225 GLY A N 1
ATOM 1761 C CA . GLY A 1 225 ? -0.622 -8.914 3.085 1.00 98.31 225 GLY A CA 1
ATOM 1762 C C . GLY A 1 225 ? 0.363 -8.479 4.159 1.00 98.31 225 GLY A C 1
ATOM 1763 O O . GLY A 1 225 ? 0.877 -9.296 4.920 1.00 98.31 225 GLY A O 1
ATOM 1764 N N . PHE A 1 226 ? 0.637 -7.182 4.195 1.00 98.56 226 PHE A N 1
ATOM 1765 C CA . PHE A 1 226 ? 1.614 -6.578 5.091 1.00 98.56 226 PHE A CA 1
ATOM 1766 C C . PHE A 1 226 ? 1.033 -5.318 5.707 1.00 98.56 226 PHE A C 1
ATOM 1768 O O . PHE A 1 226 ? 0.461 -4.491 4.998 1.00 98.56 226 PHE A O 1
ATOM 1775 N N . MET A 1 227 ? 1.201 -5.171 7.014 1.00 98.31 227 MET A N 1
ATOM 1776 C CA . MET A 1 227 ? 0.968 -3.929 7.737 1.00 98.31 227 MET A CA 1
ATOM 1777 C C . MET A 1 227 ? 2.323 -3.311 8.084 1.00 98.31 227 MET A C 1
ATOM 1779 O O . MET A 1 227 ? 3.177 -4.019 8.607 1.00 98.31 227 MET A O 1
ATOM 1783 N N . PHE A 1 228 ? 2.539 -2.027 7.808 1.00 97.81 228 PHE A N 1
ATOM 1784 C CA . PHE A 1 228 ? 3.811 -1.355 8.104 1.00 97.81 228 PHE A CA 1
ATOM 1785 C C . PHE A 1 228 ? 3.645 0.162 8.284 1.00 97.81 228 PHE A C 1
ATOM 1787 O O . PHE A 1 228 ? 2.603 0.744 7.971 1.00 97.81 228 PHE A O 1
ATOM 1794 N N . ASP A 1 229 ? 4.692 0.823 8.777 1.00 96.88 229 ASP A N 1
ATOM 1795 C CA . ASP A 1 229 ? 4.739 2.270 9.013 1.00 96.88 229 ASP A CA 1
ATOM 1796 C C . ASP A 1 229 ? 5.054 3.089 7.748 1.00 96.88 229 ASP A C 1
ATOM 1798 O O . ASP A 1 229 ? 6.013 3.860 7.703 1.00 96.88 229 ASP A O 1
ATOM 1802 N N . GLY A 1 230 ? 4.243 2.953 6.697 1.00 96.12 230 GLY A N 1
ATOM 1803 C CA . GLY A 1 230 ? 4.448 3.699 5.444 1.00 96.12 230 GLY A CA 1
ATOM 1804 C C . GLY A 1 230 ? 4.276 5.217 5.582 1.00 96.12 230 GLY A C 1
ATOM 1805 O O . GLY A 1 230 ? 4.780 5.974 4.750 1.00 96.12 230 GLY A O 1
ATOM 1806 N N . ALA A 1 231 ? 3.657 5.686 6.672 1.00 94.62 231 ALA A N 1
ATOM 1807 C CA . ALA A 1 231 ? 3.628 7.098 7.038 1.00 94.62 231 ALA A CA 1
ATOM 1808 C C . ALA A 1 231 ? 5.036 7.694 7.189 1.00 94.62 231 ALA A C 1
ATOM 1810 O O . ALA A 1 231 ? 5.240 8.849 6.810 1.00 94.62 231 ALA A O 1
ATOM 1811 N N . ARG A 1 232 ? 6.005 6.934 7.720 1.00 93.81 232 ARG A N 1
ATOM 1812 C CA . ARG A 1 232 ? 7.338 7.448 8.094 1.00 93.81 232 ARG A CA 1
ATOM 1813 C C . ARG A 1 232 ? 8.507 6.677 7.476 1.00 93.81 232 ARG A C 1
ATOM 1815 O O . ARG A 1 232 ? 9.550 7.282 7.216 1.00 93.81 232 ARG A O 1
ATOM 1822 N N . CYS A 1 233 ? 8.348 5.376 7.247 1.00 96.06 233 CYS A N 1
ATOM 1823 C CA . CYS A 1 233 ? 9.327 4.559 6.540 1.00 96.06 233 CYS A CA 1
ATOM 1824 C C . CYS A 1 233 ? 9.356 4.947 5.063 1.00 96.06 233 CYS A C 1
ATOM 1826 O O . CYS A 1 233 ? 8.314 5.005 4.397 1.00 96.06 233 CYS A O 1
ATOM 1828 N N . ILE A 1 234 ? 10.561 5.193 4.547 1.00 97.06 234 ILE A N 1
ATOM 1829 C CA . ILE A 1 234 ? 10.743 5.366 3.110 1.00 97.06 234 ILE A CA 1
ATOM 1830 C C . ILE A 1 234 ? 10.459 4.031 2.424 1.00 97.06 234 ILE A C 1
ATOM 1832 O O . ILE A 1 234 ? 10.932 2.975 2.841 1.00 97.06 234 ILE A O 1
ATOM 1836 N N . HIS A 1 235 ? 9.681 4.088 1.356 1.00 97.06 235 HIS A N 1
ATOM 1837 C CA . HIS A 1 235 ? 9.365 2.941 0.530 1.00 97.06 235 HIS A CA 1
ATOM 1838 C C . HIS A 1 235 ? 9.323 3.326 -0.948 1.00 97.06 235 HIS A C 1
ATOM 1840 O O . HIS A 1 235 ? 9.142 4.492 -1.314 1.00 97.06 235 HIS A O 1
ATOM 1846 N N . PHE A 1 236 ? 9.546 2.341 -1.814 1.00 95.81 236 PHE A N 1
ATOM 1847 C CA . PHE A 1 236 ? 9.613 2.532 -3.260 1.00 95.81 236 PHE A CA 1
ATOM 1848 C C . PHE A 1 236 ? 9.414 1.228 -4.021 1.00 95.81 236 PHE A C 1
ATOM 1850 O O . PHE A 1 236 ? 9.370 0.133 -3.463 1.00 95.81 236 PHE A O 1
ATOM 1857 N N . THR A 1 237 ? 9.315 1.353 -5.339 1.00 93.50 237 THR A N 1
ATOM 1858 C CA . THR A 1 237 ? 9.304 0.218 -6.259 1.00 93.50 237 THR A CA 1
ATOM 1859 C C . THR A 1 237 ? 10.480 0.316 -7.203 1.00 93.50 237 THR A C 1
ATOM 1861 O O . THR A 1 237 ? 10.772 1.407 -7.697 1.00 93.50 237 THR A O 1
ATOM 1864 N N . LEU A 1 238 ? 11.086 -0.821 -7.513 1.00 91.81 238 LEU A N 1
ATOM 1865 C CA . LEU A 1 238 ? 12.014 -0.915 -8.629 1.00 91.81 238 LEU A CA 1
ATOM 1866 C C . LEU A 1 238 ? 11.244 -1.070 -9.944 1.00 91.81 238 LEU A C 1
ATOM 1868 O O . LEU A 1 238 ? 10.012 -1.183 -9.960 1.00 91.81 238 LEU A O 1
ATOM 1872 N N . GLU A 1 239 ? 11.974 -1.034 -11.054 1.00 91.62 239 GLU A N 1
ATOM 1873 C CA . GLU A 1 239 ? 11.420 -1.482 -12.324 1.00 91.62 239 GLU A CA 1
ATOM 1874 C C . GLU A 1 239 ? 11.110 -2.977 -12.245 1.00 91.62 239 GLU A C 1
ATOM 1876 O O . GLU A 1 239 ? 11.900 -3.772 -11.736 1.00 91.62 239 GLU A O 1
ATOM 1881 N N . ASN A 1 240 ? 9.937 -3.363 -12.733 1.00 92.94 240 ASN A N 1
ATOM 1882 C CA . ASN A 1 240 ? 9.547 -4.755 -12.777 1.00 92.94 240 ASN A CA 1
ATOM 1883 C C . ASN A 1 240 ? 10.274 -5.459 -13.931 1.00 92.94 240 ASN A C 1
ATOM 1885 O O . ASN A 1 240 ? 9.842 -5.398 -15.079 1.00 92.94 240 ASN A O 1
ATOM 1889 N N . THR A 1 241 ? 11.359 -6.151 -13.606 1.00 91.38 241 THR A N 1
ATOM 1890 C CA . THR A 1 241 ? 12.148 -6.985 -14.527 1.00 91.38 241 THR A CA 1
ATOM 1891 C C . THR A 1 241 ? 11.662 -8.440 -14.586 1.00 91.38 241 THR A C 1
ATOM 1893 O O . THR A 1 241 ? 12.285 -9.278 -15.234 1.00 91.38 241 THR A O 1
ATOM 1896 N N . THR A 1 242 ? 10.555 -8.770 -13.910 1.00 91.88 242 THR A N 1
ATOM 1897 C CA . THR A 1 242 ? 9.943 -10.109 -13.960 1.00 91.88 242 THR A CA 1
ATOM 1898 C C . THR A 1 242 ? 9.045 -10.263 -15.189 1.00 91.88 242 THR A C 1
ATOM 1900 O O . THR A 1 242 ? 8.690 -9.286 -15.843 1.00 91.88 242 THR A O 1
ATOM 1903 N N . ASP A 1 243 ? 8.617 -11.489 -15.481 1.00 92.31 243 ASP A N 1
ATOM 1904 C CA . ASP A 1 243 ? 7.659 -11.818 -16.544 1.00 92.31 243 ASP A CA 1
ATOM 1905 C C . ASP A 1 243 ? 6.190 -11.716 -16.093 1.00 92.31 243 ASP A C 1
ATOM 1907 O O . ASP A 1 243 ? 5.274 -12.063 -16.838 1.00 92.31 243 ASP A O 1
ATOM 1911 N N . THR A 1 244 ? 5.941 -11.226 -14.875 1.00 93.69 244 THR A N 1
ATOM 1912 C CA . THR A 1 244 ? 4.596 -11.106 -14.299 1.00 93.69 244 THR A CA 1
ATOM 1913 C C . THR A 1 244 ? 4.242 -9.649 -14.051 1.00 93.69 244 THR A C 1
ATOM 1915 O O . THR A 1 244 ? 5.066 -8.849 -13.618 1.00 93.69 244 THR A O 1
ATOM 1918 N N . THR A 1 245 ? 2.991 -9.265 -14.296 1.00 95.38 245 THR A N 1
ATOM 1919 C CA . THR A 1 245 ? 2.488 -7.973 -13.821 1.00 95.38 245 THR A CA 1
ATOM 1920 C C . THR A 1 245 ? 2.210 -8.046 -12.333 1.00 95.38 245 THR A C 1
ATOM 1922 O O . THR A 1 245 ? 1.481 -8.926 -11.881 1.00 95.38 245 THR A O 1
ATOM 1925 N N . ARG A 1 246 ? 2.714 -7.063 -11.586 1.00 96.44 246 ARG A N 1
ATOM 1926 C CA . ARG A 1 246 ? 2.262 -6.844 -10.220 1.00 96.44 246 ARG A CA 1
ATOM 1927 C C . ARG A 1 246 ? 0.948 -6.087 -10.214 1.00 96.44 246 ARG A C 1
ATOM 1929 O O . ARG A 1 246 ? 0.888 -4.968 -10.728 1.00 96.44 246 ARG A O 1
ATOM 1936 N N . VAL A 1 247 ? -0.043 -6.642 -9.529 1.00 97.44 247 VAL A N 1
ATOM 1937 C CA . VAL A 1 247 ? -1.229 -5.911 -9.087 1.00 97.44 247 VAL A CA 1
ATOM 1938 C C . VAL A 1 247 ? -1.297 -5.951 -7.563 1.00 97.44 247 VAL A C 1
ATOM 1940 O O . VAL A 1 247 ? -1.226 -7.028 -6.976 1.00 97.44 247 VAL A O 1
ATOM 1943 N N . SER A 1 248 ? -1.414 -4.794 -6.913 1.00 98.06 248 SER A N 1
ATOM 1944 C CA . SER A 1 248 ? -1.542 -4.690 -5.453 1.00 98.06 248 SER A CA 1
ATOM 1945 C C . SER A 1 248 ? -2.585 -3.658 -5.036 1.00 98.06 248 SER A C 1
ATOM 1947 O O . SER A 1 248 ? -2.875 -2.711 -5.775 1.00 98.06 248 SER A O 1
ATOM 1949 N N . LEU A 1 249 ? -3.132 -3.858 -3.837 1.00 98.44 249 LEU A N 1
ATOM 1950 C CA . LEU A 1 249 ? -3.943 -2.882 -3.120 1.00 98.44 249 LEU A CA 1
ATOM 1951 C C . LEU A 1 249 ? -3.073 -2.206 -2.065 1.00 98.44 249 LEU A C 1
ATOM 1953 O O . LEU A 1 249 ? -2.473 -2.891 -1.237 1.00 98.44 249 LEU A O 1
ATOM 1957 N N . ASP A 1 250 ? -3.045 -0.879 -2.077 1.00 97.69 250 ASP A N 1
ATOM 1958 C CA . ASP A 1 250 ? -2.391 -0.079 -1.049 1.00 97.69 250 ASP A CA 1
ATOM 1959 C C . ASP A 1 250 ? -3.435 0.809 -0.376 1.00 97.69 250 ASP A C 1
ATOM 1961 O O . ASP A 1 250 ? -4.026 1.679 -1.019 1.00 97.69 250 ASP A O 1
ATOM 1965 N N . PHE A 1 251 ? -3.661 0.623 0.919 1.00 98.19 251 PHE A N 1
ATOM 1966 C CA . PHE A 1 251 ? -4.625 1.419 1.678 1.00 98.19 251 PHE A CA 1
ATOM 1967 C C . PHE A 1 251 ? -4.119 1.735 3.080 1.00 98.19 251 PHE A C 1
ATOM 1969 O O . PHE A 1 251 ? -3.104 1.208 3.533 1.00 98.19 251 PHE A O 1
ATOM 1976 N N . ARG A 1 252 ? -4.808 2.661 3.745 1.00 97.31 252 ARG A N 1
ATOM 1977 C CA . ARG A 1 252 ? -4.439 3.147 5.072 1.00 97.31 252 ARG A CA 1
ATOM 1978 C C . ARG A 1 252 ? -5.563 2.891 6.055 1.00 97.31 252 ARG A C 1
ATOM 1980 O O . ARG A 1 252 ? -6.729 3.074 5.703 1.00 97.31 252 ARG A O 1
ATOM 1987 N N . ILE A 1 253 ? -5.191 2.526 7.277 1.00 97.31 253 ILE A N 1
ATOM 1988 C CA . ILE A 1 253 ? -6.089 2.502 8.430 1.00 97.31 253 ILE A CA 1
ATOM 1989 C C . ILE A 1 253 ? -5.431 3.291 9.560 1.00 97.31 253 ILE A C 1
ATOM 1991 O O . ILE A 1 253 ? -4.274 3.055 9.900 1.00 97.31 253 ILE A O 1
ATOM 1995 N N . ALA A 1 254 ? -6.173 4.218 10.151 1.00 94.62 254 ALA A N 1
ATOM 1996 C CA . ALA A 1 254 ? -5.827 4.868 11.403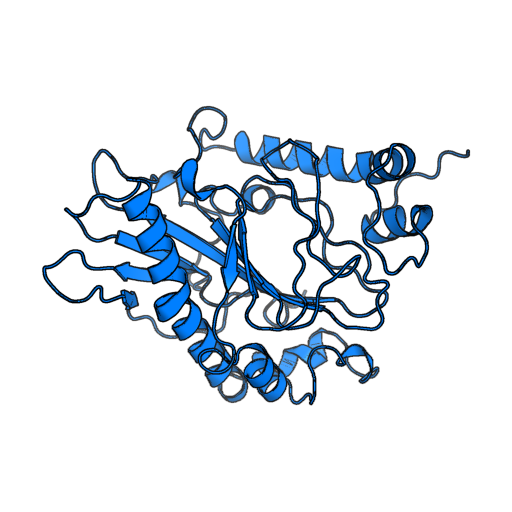 1.00 94.62 254 ALA A CA 1
ATOM 1997 C C . ALA A 1 254 ? -6.836 4.465 12.481 1.00 94.62 254 ALA A C 1
ATOM 1999 O O . ALA A 1 254 ? -8.007 4.224 12.184 1.00 94.62 254 ALA A O 1
ATOM 2000 N N . LEU A 1 255 ? -6.377 4.398 13.728 1.00 92.62 255 LEU A N 1
ATOM 2001 C CA . LEU A 1 255 ? -7.209 4.067 14.881 1.00 92.62 255 LEU A CA 1
ATOM 2002 C C . LEU A 1 255 ? -7.224 5.229 15.872 1.00 92.62 255 LEU A C 1
ATOM 2004 O O . LEU A 1 255 ? -6.229 5.935 16.049 1.00 92.62 255 LEU A O 1
ATOM 2008 N N . PHE A 1 256 ? -8.366 5.414 16.515 1.00 89.00 256 PHE A N 1
ATOM 2009 C CA . PHE A 1 256 ? -8.630 6.480 17.462 1.00 89.00 256 PHE A CA 1
ATOM 2010 C C . PHE A 1 256 ? -9.578 5.982 18.548 1.00 89.00 256 PHE A C 1
ATOM 2012 O O . PHE A 1 256 ? -10.459 5.168 18.291 1.00 89.00 256 PHE A O 1
ATOM 2019 N N . GLN A 1 257 ? -9.412 6.497 19.757 1.00 87.69 257 GLN A N 1
ATOM 2020 C CA . GLN A 1 257 ? -10.313 6.258 20.874 1.00 87.69 257 GLN A CA 1
ATOM 2021 C C . GLN A 1 257 ? -10.446 7.567 21.644 1.00 87.69 257 GLN A C 1
ATOM 2023 O O . GLN A 1 257 ? -9.459 8.290 21.794 1.00 87.69 257 GLN A O 1
ATOM 2028 N N . GLU A 1 258 ? -11.654 7.902 22.090 1.00 83.31 258 GLU A N 1
ATOM 2029 C CA . GLU A 1 258 ? -11.869 9.112 22.881 1.00 83.31 258 GLU A CA 1
ATOM 2030 C C . GLU A 1 258 ? -11.333 8.940 24.308 1.00 83.31 258 GLU A C 1
ATOM 2032 O O . GLU A 1 258 ? -11.422 7.866 24.898 1.00 83.31 258 GLU A O 1
ATOM 2037 N N . GLY A 1 259 ? -10.765 10.009 24.872 1.00 74.56 259 GLY A N 1
ATOM 2038 C CA . GLY A 1 259 ? -10.251 10.019 26.242 1.00 74.56 259 GLY A CA 1
ATOM 2039 C C . GLY A 1 259 ? -8.962 10.821 26.403 1.00 74.56 259 GLY A C 1
ATOM 2040 O O . GLY A 1 259 ? -8.333 11.227 25.426 1.00 74.56 259 GLY A O 1
ATOM 2041 N N . ALA A 1 260 ? -8.567 11.052 27.659 1.00 64.06 260 ALA A N 1
ATOM 2042 C CA . ALA A 1 260 ? -7.328 11.759 27.996 1.00 64.06 260 ALA A CA 1
ATOM 2043 C C . ALA A 1 260 ? -6.064 10.989 27.558 1.00 64.06 260 ALA A C 1
ATOM 2045 O O . ALA A 1 260 ? -5.046 11.606 27.260 1.00 64.06 260 ALA A O 1
ATOM 2046 N N . GLU A 1 261 ? -6.154 9.659 27.459 1.00 71.12 261 GLU A N 1
ATOM 2047 C CA . GLU A 1 261 ? -5.086 8.753 27.010 1.00 71.12 261 GLU A CA 1
ATOM 2048 C C . GLU A 1 261 ? -5.383 8.174 25.615 1.00 71.12 261 GLU A C 1
ATOM 2050 O O . GLU A 1 261 ? -5.182 6.989 25.353 1.00 71.12 261 GLU A O 1
ATOM 2055 N N . ALA A 1 262 ? -5.921 8.999 24.711 1.00 75.94 262 ALA A N 1
ATOM 2056 C CA . ALA A 1 262 ? -6.197 8.574 23.343 1.00 75.94 262 ALA A CA 1
ATOM 2057 C C . ALA A 1 262 ? -4.913 8.058 22.654 1.00 75.94 262 ALA A C 1
ATOM 2059 O O . ALA A 1 262 ? -3.880 8.735 22.694 1.00 75.94 262 ALA A O 1
ATOM 2060 N N . PRO A 1 263 ? -4.962 6.915 21.942 1.00 79.31 263 PRO A N 1
ATOM 2061 C CA . PRO A 1 263 ? -3.786 6.322 21.295 1.00 79.31 263 PRO A CA 1
ATOM 2062 C C . PRO A 1 263 ? -3.227 7.176 20.147 1.00 79.31 263 PRO A C 1
ATOM 2064 O O . PRO A 1 263 ? -2.108 6.949 19.682 1.00 79.31 263 PRO A O 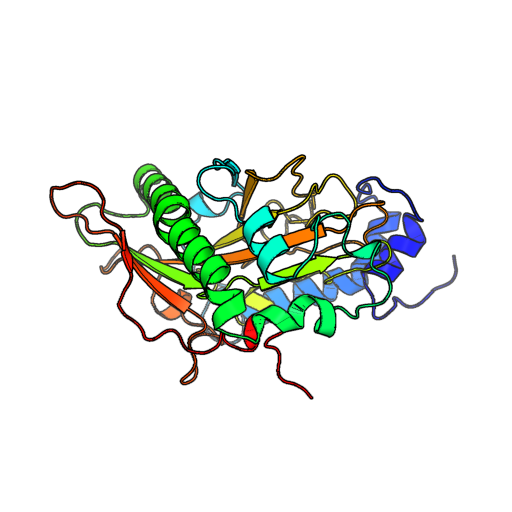1
ATOM 2067 N N . CYS A 1 264 ? -4.029 8.127 19.665 1.00 84.69 264 CYS A N 1
ATOM 2068 C CA . CYS A 1 264 ? -3.710 9.094 18.628 1.00 84.69 264 CYS A CA 1
ATOM 2069 C C . CYS A 1 264 ? -4.574 10.337 18.837 1.00 84.69 264 CYS A C 1
ATOM 2071 O O . CYS A 1 264 ? -5.751 10.223 19.177 1.00 84.69 264 CYS A O 1
ATOM 2073 N N . THR A 1 265 ? -4.022 11.529 18.642 1.00 83.00 265 THR A N 1
ATOM 2074 C CA . THR A 1 265 ? -4.793 12.770 18.771 1.00 83.00 265 THR A CA 1
ATOM 2075 C C . THR A 1 265 ? -5.523 13.104 17.468 1.00 83.00 265 THR A C 1
ATOM 2077 O O . THR A 1 265 ? -5.086 12.736 16.376 1.00 83.00 265 THR A O 1
ATOM 2080 N N . LYS A 1 266 ? -6.612 13.885 17.547 1.00 80.00 266 LYS A N 1
ATOM 2081 C CA . LYS A 1 266 ? -7.287 14.431 16.348 1.00 80.00 266 LYS A CA 1
ATOM 2082 C C . LYS A 1 266 ? -6.313 15.190 15.442 1.00 80.00 266 LYS A C 1
ATOM 2084 O O . LYS A 1 266 ? -6.429 15.146 14.222 1.00 80.00 266 LYS A O 1
ATOM 2089 N N . ASP A 1 267 ? -5.319 15.836 16.043 1.00 80.88 267 ASP A N 1
ATOM 2090 C CA . ASP A 1 267 ? -4.272 16.548 15.329 1.00 80.88 267 ASP A CA 1
ATOM 2091 C C . ASP A 1 267 ? -3.339 15.631 14.548 1.00 80.88 267 ASP A C 1
ATOM 2093 O O . ASP A 1 267 ? -3.034 15.939 13.398 1.00 80.88 267 ASP A O 1
ATOM 2097 N N . GLN A 1 268 ? -2.940 14.505 15.140 1.00 84.00 268 GLN A N 1
ATOM 2098 C CA . GLN A 1 268 ? -2.141 13.481 14.471 1.00 84.00 268 GLN A CA 1
ATOM 2099 C C . GLN A 1 268 ? -2.920 12.788 13.350 1.00 84.00 268 GLN A C 1
ATOM 2101 O O . GLN A 1 268 ? -2.308 12.359 12.375 1.00 84.00 268 GLN A O 1
ATOM 2106 N N . LEU A 1 269 ? -4.251 12.704 13.455 1.00 83.88 269 LEU A N 1
ATOM 2107 C CA . LEU A 1 269 ? -5.140 12.162 12.421 1.00 83.88 269 LEU A CA 1
ATOM 2108 C C . LEU A 1 269 ? -5.437 13.147 11.287 1.00 83.88 269 LEU A C 1
ATOM 2110 O O . LEU A 1 269 ? -5.836 12.711 10.207 1.00 83.88 269 LEU A O 1
ATOM 2114 N N . ALA A 1 270 ? -5.276 14.449 11.504 1.00 84.38 270 ALA A N 1
ATOM 2115 C CA . ALA A 1 270 ? -5.549 15.448 10.480 1.00 84.38 270 ALA A CA 1
ATOM 2116 C C . ALA A 1 270 ? -4.571 15.315 9.306 1.00 84.38 270 ALA A C 1
ATOM 2118 O O . ALA A 1 270 ? -3.369 15.141 9.508 1.00 84.38 270 ALA A O 1
ATOM 2119 N N . ASP A 1 271 ? -5.085 15.414 8.081 1.00 87.69 271 ASP A N 1
ATOM 2120 C CA . ASP A 1 271 ? -4.276 15.325 6.870 1.00 87.69 271 ASP A CA 1
ATOM 2121 C C . ASP A 1 271 ? -4.928 16.038 5.673 1.00 87.69 271 ASP A C 1
ATOM 2123 O O . ASP A 1 271 ? -6.076 16.491 5.745 1.00 87.69 271 ASP A O 1
ATOM 2127 N N . SER A 1 272 ? -4.200 16.146 4.559 1.00 86.00 272 SER A N 1
ATOM 2128 C CA . SER A 1 272 ? -4.674 16.800 3.328 1.00 86.00 272 SER A CA 1
ATOM 2129 C C . SER A 1 272 ? -5.795 16.033 2.613 1.00 86.00 272 SER A C 1
ATOM 2131 O O . SER A 1 272 ? -6.333 16.512 1.613 1.00 86.00 272 SER A O 1
ATOM 2133 N N . PHE A 1 273 ? -6.149 14.847 3.104 1.00 85.38 273 PHE A N 1
ATOM 2134 C CA . PHE A 1 273 ? -7.163 13.961 2.546 1.00 85.38 273 PHE A CA 1
ATOM 2135 C C . PHE A 1 273 ? -8.495 14.051 3.304 1.00 85.38 273 PHE A C 1
ATOM 2137 O O . PHE A 1 273 ? -9.533 13.669 2.771 1.00 85.38 273 PHE A O 1
ATOM 2144 N N . CYS A 1 274 ? -8.487 14.643 4.501 1.00 77.94 274 CYS A N 1
ATOM 2145 C CA . CYS A 1 274 ? -9.681 14.975 5.279 1.00 77.94 274 CYS A CA 1
ATOM 2146 C C . CYS A 1 274 ? -10.411 16.236 4.784 1.00 77.94 274 CYS A C 1
ATOM 2148 O O . CYS A 1 274 ? -11.485 16.555 5.287 1.00 77.94 274 CYS A O 1
ATOM 2150 N N . THR A 1 275 ? -9.833 16.988 3.843 1.00 61.81 275 THR A N 1
ATOM 2151 C CA . THR A 1 275 ? -10.412 18.235 3.330 1.00 61.81 275 THR A CA 1
ATOM 2152 C C . THR A 1 275 ? -11.247 17.993 2.066 1.00 61.81 275 THR A C 1
ATOM 2154 O O . THR A 1 275 ? -10.866 17.200 1.196 1.00 61.81 275 THR A O 1
ATOM 2157 N N . GLY A 1 276 ? -12.377 18.705 1.953 1.00 59.16 276 GLY A N 1
ATOM 2158 C CA . GLY A 1 276 ? -13.289 18.669 0.800 1.00 59.16 276 GLY A CA 1
ATOM 2159 C C . GLY A 1 276 ? -14.630 17.973 1.068 1.00 59.16 276 GLY A C 1
ATOM 2160 O O . GLY A 1 276 ? -14.878 17.473 2.160 1.00 59.16 276 GLY A O 1
ATOM 2161 N N . SER A 1 277 ? -15.507 17.971 0.060 1.00 53.78 277 SER A N 1
ATOM 2162 C CA . SER A 1 277 ? -16.829 17.320 0.098 1.00 53.78 277 SER A CA 1
ATOM 2163 C C . SER A 1 277 ? -16.817 15.857 -0.367 1.00 53.78 277 SER A C 1
ATOM 2165 O O . SER A 1 277 ? -17.811 15.162 -0.178 1.00 53.78 277 SER A O 1
ATOM 2167 N N . CYS A 1 278 ? -15.720 15.389 -0.975 1.00 58.56 278 CYS A N 1
ATOM 2168 C CA . CYS A 1 278 ? -15.557 14.001 -1.416 1.00 58.56 278 CYS A CA 1
ATOM 2169 C C . CYS A 1 278 ? -14.837 13.170 -0.355 1.00 58.56 278 CYS A C 1
ATOM 2171 O O . CYS A 1 278 ? -13.908 13.638 0.309 1.00 58.56 278 CYS A O 1
ATOM 2173 N N . SER A 1 279 ? -15.260 11.921 -0.209 1.00 73.94 279 SER A N 1
ATOM 2174 C CA . SER A 1 279 ? -14.762 11.038 0.823 1.00 73.94 279 SER A CA 1
ATOM 2175 C C . SER A 1 279 ? -13.541 10.241 0.410 1.00 73.94 279 SER A C 1
ATOM 2177 O O . SER A 1 279 ? -13.611 9.267 -0.324 1.00 73.94 279 SER A O 1
ATOM 2179 N N . TYR A 1 280 ? -12.394 10.625 0.953 1.00 88.31 280 TYR A N 1
ATOM 2180 C CA . TYR A 1 280 ? -11.205 9.783 0.882 1.00 88.31 280 TYR A CA 1
ATOM 2181 C C . TYR A 1 280 ? -11.232 8.651 1.926 1.00 88.31 280 TYR A C 1
ATOM 2183 O O . TYR A 1 280 ? -10.716 7.557 1.692 1.00 88.31 280 TYR A O 1
ATOM 2191 N N . TYR A 1 281 ? -11.850 8.913 3.080 1.00 91.81 281 TYR A N 1
ATOM 2192 C CA . TYR A 1 281 ? -11.925 7.984 4.202 1.00 91.81 281 TYR A CA 1
ATOM 2193 C C . TYR A 1 281 ? -13.361 7.627 4.567 1.00 91.81 281 TYR A C 1
ATOM 2195 O O . TYR A 1 281 ? -14.239 8.494 4.563 1.00 91.81 281 TYR A O 1
ATOM 2203 N N . ASP A 1 282 ? -13.544 6.384 4.995 1.00 92.62 282 ASP A N 1
ATOM 2204 C CA . ASP A 1 282 ? -14.702 5.904 5.737 1.00 92.62 282 ASP A CA 1
ATOM 2205 C C . ASP A 1 282 ? -14.336 5.622 7.195 1.00 92.62 282 ASP A C 1
ATOM 2207 O O . ASP A 1 282 ? -13.164 5.488 7.556 1.00 92.62 282 ASP A O 1
ATOM 2211 N N . GLU A 1 283 ? -15.363 5.544 8.039 1.00 92.88 283 GLU A N 1
ATOM 2212 C CA . GLU A 1 283 ? -15.216 5.251 9.459 1.00 92.88 283 GLU A CA 1
ATOM 2213 C C . GLU A 1 283 ? -15.982 3.986 9.835 1.00 92.88 283 GLU A C 1
ATOM 2215 O O . GLU A 1 283 ? -17.107 3.752 9.386 1.00 92.88 283 GLU A O 1
ATOM 2220 N N . ALA A 1 284 ? -15.377 3.186 10.701 1.00 94.25 284 ALA A N 1
ATOM 2221 C CA . ALA A 1 284 ? -16.008 2.061 11.360 1.00 94.25 284 ALA A CA 1
ATOM 2222 C C . ALA A 1 284 ? -15.785 2.155 12.869 1.00 94.25 284 ALA A C 1
ATOM 2224 O O . ALA A 1 284 ? -14.761 2.655 13.330 1.00 94.25 284 ALA A O 1
ATOM 2225 N N . VAL A 1 285 ? -16.758 1.677 13.631 1.00 93.81 285 VAL A N 1
ATOM 2226 C CA . VAL A 1 285 ? -16.734 1.658 15.090 1.00 93.81 285 VAL A CA 1
ATOM 2227 C C . VAL A 1 285 ? -16.713 0.211 15.546 1.00 93.81 285 VAL A C 1
ATOM 2229 O O . VAL A 1 285 ? -17.515 -0.597 15.080 1.00 93.81 285 VAL A O 1
ATOM 2232 N N . VAL A 1 286 ? -15.790 -0.107 16.444 1.00 92.56 286 VAL A N 1
ATOM 2233 C CA . VAL A 1 286 ? -15.780 -1.365 17.183 1.00 92.56 286 VAL A CA 1
ATOM 2234 C C . VAL A 1 286 ? -16.323 -1.071 18.571 1.00 92.56 286 VAL A C 1
ATOM 2236 O O . VAL A 1 286 ? -15.672 -0.362 19.343 1.00 92.56 286 VAL A O 1
ATOM 2239 N N . SER A 1 287 ? -17.526 -1.578 18.847 1.00 87.56 287 SER A N 1
ATOM 2240 C CA . SER A 1 287 ? -18.167 -1.386 20.148 1.00 87.56 287 SER A CA 1
ATOM 2241 C C . SER A 1 287 ? -17.502 -2.252 21.213 1.00 87.56 287 SER A C 1
ATOM 2243 O O . SER A 1 287 ? -17.197 -3.421 20.958 1.00 87.56 287 SER A O 1
ATOM 2245 N N . MET A 1 288 ? -17.292 -1.670 22.395 1.00 79.31 288 MET A N 1
ATOM 2246 C CA . MET A 1 288 ? -16.783 -2.382 23.574 1.00 79.31 288 MET A CA 1
ATOM 2247 C C . MET A 1 288 ? -17.894 -2.890 24.506 1.00 79.31 288 MET A C 1
ATOM 2249 O O . MET A 1 288 ? -17.595 -3.392 25.592 1.00 79.31 288 MET A O 1
ATOM 2253 N N . ASP A 1 289 ? -19.164 -2.778 24.104 1.00 74.19 289 ASP A N 1
ATOM 2254 C CA . ASP A 1 289 ? -20.291 -3.283 24.888 1.00 74.19 289 ASP A CA 1
ATOM 2255 C C . ASP A 1 289 ? -20.210 -4.813 25.084 1.00 74.19 289 ASP A C 1
ATOM 2257 O O . ASP A 1 289 ? -19.662 -5.523 24.232 1.00 74.19 289 ASP A O 1
ATOM 2261 N N . PRO A 1 290 ? -20.768 -5.369 26.182 1.00 56.41 290 PRO A N 1
ATOM 2262 C CA . PRO A 1 290 ? -20.760 -6.809 26.428 1.00 56.41 290 PRO A CA 1
ATOM 2263 C C . PRO A 1 290 ? -21.514 -7.564 25.316 1.00 56.41 290 PRO A C 1
ATOM 2265 O O . PRO A 1 290 ? -22.742 -7.632 25.305 1.00 56.41 290 PRO A O 1
ATOM 2268 N N . GLY A 1 291 ? -20.773 -8.143 24.371 1.00 61.03 291 GLY A N 1
ATOM 2269 C CA . GLY A 1 291 ? -21.310 -8.849 23.209 1.00 61.03 291 GLY A CA 1
ATOM 2270 C C . GLY A 1 291 ? -20.205 -9.294 22.243 1.00 61.03 291 GLY A C 1
ATOM 2271 O O . GLY A 1 291 ? -19.023 -9.063 22.506 1.00 61.03 291 GLY A O 1
ATOM 2272 N N . PRO A 1 292 ? -20.547 -9.967 21.128 1.00 60.84 292 PRO A N 1
ATOM 2273 C CA . PRO A 1 292 ? -19.576 -10.221 20.071 1.00 60.84 292 PRO A CA 1
ATOM 2274 C C . PRO A 1 292 ? -19.039 -8.890 19.533 1.00 60.84 292 PRO A C 1
ATOM 2276 O O . PRO A 1 292 ? -19.806 -7.953 19.314 1.00 60.84 292 PRO A O 1
ATOM 2279 N N . THR A 1 293 ? -17.722 -8.813 19.319 1.00 66.12 293 THR A N 1
ATOM 2280 C CA . THR A 1 293 ? -17.058 -7.642 18.734 1.00 66.12 293 THR A CA 1
ATOM 2281 C C . THR A 1 293 ? -17.662 -7.345 17.363 1.00 66.12 293 THR A C 1
ATOM 2283 O O . THR A 1 293 ? -17.351 -8.013 16.378 1.00 66.12 293 THR A O 1
ATOM 2286 N N . ASN A 1 294 ? -18.538 -6.344 17.305 1.00 79.06 294 ASN A N 1
ATOM 2287 C CA . ASN A 1 294 ? -19.228 -5.949 16.086 1.00 79.06 294 ASN A CA 1
ATOM 2288 C C . ASN A 1 294 ? -18.550 -4.713 15.498 1.00 79.06 294 ASN A C 1
ATOM 2290 O O . ASN A 1 294 ? -18.441 -3.676 16.154 1.00 79.06 294 ASN A O 1
ATOM 2294 N N . VAL A 1 295 ? -18.114 -4.823 14.243 1.00 88.69 295 VAL A N 1
ATOM 2295 C CA . VAL A 1 295 ? -17.604 -3.687 13.473 1.00 88.69 295 VAL A CA 1
ATOM 2296 C C . VAL A 1 295 ? -18.774 -3.048 12.736 1.00 88.69 295 VAL A C 1
ATOM 2298 O O . VAL A 1 295 ? -19.340 -3.643 11.823 1.00 88.69 295 VAL A O 1
ATOM 2301 N N . THR A 1 296 ? -19.137 -1.827 13.121 1.00 89.50 296 THR A N 1
ATOM 2302 C CA . THR A 1 296 ? -20.216 -1.071 12.477 1.00 89.50 296 THR A CA 1
ATOM 2303 C C . THR A 1 296 ? -19.627 0.039 11.623 1.00 89.50 296 THR A C 1
ATOM 2305 O O . THR A 1 296 ? -19.037 0.987 12.139 1.00 89.50 296 THR A O 1
ATOM 2308 N N . LYS A 1 297 ? -19.795 -0.051 10.302 1.00 88.75 297 LYS A N 1
ATOM 2309 C CA . LYS A 1 297 ? -19.443 1.038 9.385 1.00 88.75 297 LYS A CA 1
ATOM 2310 C C . LYS A 1 297 ? -20.431 2.195 9.551 1.00 88.75 297 LYS A C 1
ATOM 2312 O O . LYS A 1 297 ? -21.641 1.977 9.533 1.00 88.75 297 LYS A O 1
ATOM 2317 N N . LYS A 1 298 ? -19.935 3.431 9.673 1.00 83.38 298 LYS A N 1
ATOM 2318 C CA . LYS A 1 298 ? -20.802 4.616 9.668 1.00 83.38 298 LYS A CA 1
ATOM 2319 C C . LYS A 1 298 ? -21.454 4.756 8.294 1.00 83.38 298 LYS A C 1
ATOM 2321 O O . LYS A 1 298 ? -20.766 4.752 7.273 1.00 83.38 298 LYS A O 1
ATOM 2326 N N . ALA A 1 299 ? -22.782 4.852 8.282 1.00 73.25 299 ALA A N 1
ATOM 2327 C CA . ALA A 1 299 ? -23.551 4.953 7.052 1.00 73.25 299 ALA A CA 1
ATOM 2328 C C . ALA A 1 299 ? -23.118 6.179 6.246 1.00 73.25 299 ALA A C 1
ATOM 2330 O O . ALA A 1 299 ? -22.994 7.285 6.773 1.00 73.25 299 ALA A O 1
ATOM 2331 N N . LYS A 1 300 ? -22.896 5.959 4.955 1.00 73.94 300 LYS A N 1
ATOM 2332 C CA . LYS A 1 300 ? -22.473 6.986 4.019 1.00 73.94 300 LYS A CA 1
ATOM 2333 C C . LYS A 1 300 ? -22.887 6.587 2.619 1.00 73.94 300 LYS A C 1
ATOM 2335 O O . LYS A 1 300 ? -22.766 5.421 2.239 1.00 73.94 300 LYS A O 1
ATOM 2340 N N . GLU A 1 301 ? -23.390 7.550 1.864 1.00 69.31 301 GLU A N 1
ATOM 2341 C CA . GLU A 1 301 ? -23.711 7.321 0.466 1.00 69.31 301 GLU A CA 1
ATOM 2342 C C . GLU A 1 301 ? -22.414 7.122 -0.325 1.00 69.31 301 GLU A C 1
ATOM 2344 O O . GLU A 1 301 ? -21.495 7.938 -0.249 1.00 69.31 301 GLU A O 1
ATOM 2349 N N . ARG A 1 302 ? -22.318 6.004 -1.054 1.00 64.69 302 ARG A N 1
ATOM 2350 C CA . ARG A 1 302 ? -21.127 5.674 -1.845 1.00 64.69 302 ARG A CA 1
ATOM 2351 C C . ARG A 1 302 ? -21.091 6.535 -3.102 1.00 64.69 302 ARG A C 1
ATOM 2353 O O . ARG A 1 302 ? -21.697 6.174 -4.118 1.00 64.69 302 ARG A O 1
ATOM 2360 N N . ALA A 1 303 ? -20.392 7.659 -3.004 1.00 71.00 303 ALA A N 1
ATOM 2361 C CA . ALA A 1 303 ? -20.056 8.517 -4.129 1.00 71.00 303 ALA A CA 1
ATOM 2362 C C . ALA A 1 303 ? -19.050 7.827 -5.077 1.00 71.00 303 ALA A C 1
ATOM 2364 O O . ALA A 1 303 ? -18.700 6.650 -4.933 1.00 71.00 303 ALA A O 1
ATOM 2365 N N . GLU A 1 304 ? -18.600 8.537 -6.109 1.00 82.62 304 GLU A N 1
ATOM 2366 C CA . GLU A 1 304 ? -17.415 8.101 -6.848 1.00 82.62 304 GLU A CA 1
ATOM 2367 C C . GLU A 1 304 ? -16.182 8.119 -5.933 1.00 82.62 304 GLU A C 1
ATOM 2369 O O . GLU A 1 304 ? -16.048 9.055 -5.138 1.00 82.62 304 GLU A O 1
ATOM 2374 N N . PRO A 1 305 ? -15.277 7.125 -6.042 1.00 87.50 305 PRO A N 1
ATOM 2375 C CA . PRO A 1 305 ? -14.023 7.149 -5.305 1.00 87.50 305 PRO A CA 1
ATOM 2376 C C . PRO A 1 305 ? -13.266 8.459 -5.519 1.00 87.50 305 PRO A C 1
ATOM 2378 O O . PRO A 1 305 ? -13.185 8.976 -6.636 1.00 87.50 305 PRO A O 1
ATOM 2381 N N . ASP A 1 306 ? -12.691 8.982 -4.438 1.00 89.38 306 ASP A N 1
ATOM 2382 C CA . ASP A 1 306 ? -11.945 10.232 -4.474 1.00 89.38 306 ASP A CA 1
ATOM 2383 C C . ASP A 1 306 ? -10.789 10.164 -5.485 1.00 89.38 306 ASP A C 1
ATOM 2385 O O . ASP A 1 306 ? -10.003 9.219 -5.490 1.00 89.38 306 ASP A O 1
ATOM 2389 N N . TRP A 1 307 ? -10.632 11.192 -6.322 1.00 88.19 307 TRP A N 1
ATOM 2390 C CA . TRP A 1 307 ? -9.594 11.240 -7.360 1.00 88.19 307 TRP A CA 1
ATOM 2391 C C . TRP A 1 307 ? -8.164 11.047 -6.825 1.00 88.19 307 TRP A C 1
ATOM 2393 O O . TRP A 1 307 ? -7.266 10.638 -7.568 1.00 88.19 307 TRP A O 1
ATOM 2403 N N . ARG A 1 308 ? -7.938 11.331 -5.535 1.00 89.38 308 ARG A N 1
ATOM 2404 C CA . ARG A 1 308 ? -6.650 11.164 -4.854 1.00 89.38 308 ARG A CA 1
ATOM 2405 C C . ARG A 1 308 ? -6.274 9.697 -4.618 1.00 89.38 308 ARG A C 1
ATOM 2407 O O . ARG A 1 308 ? -5.112 9.434 -4.320 1.00 89.38 308 ARG A O 1
ATOM 2414 N N . VAL A 1 309 ? -7.188 8.734 -4.797 1.00 88.56 309 VAL A N 1
ATOM 2415 C CA . VAL A 1 309 ? -6.843 7.293 -4.794 1.00 88.56 309 VAL A CA 1
ATOM 2416 C C . VAL A 1 309 ? -6.057 6.875 -6.048 1.00 88.56 309 VAL A C 1
ATOM 2418 O O . VAL A 1 309 ? -5.525 5.767 -6.118 1.00 88.56 309 VAL A O 1
ATOM 2421 N N . GLY A 1 310 ? -5.930 7.778 -7.028 1.00 89.06 310 GLY A N 1
ATOM 2422 C CA . GLY A 1 310 ? -5.141 7.587 -8.239 1.00 89.06 310 GLY A CA 1
ATOM 2423 C C . GLY A 1 310 ? -5.955 7.033 -9.405 1.00 89.06 310 GLY A C 1
ATOM 2424 O O . GLY A 1 310 ? -7.177 7.158 -9.459 1.00 89.06 310 GLY A O 1
ATOM 2425 N N . LEU A 1 311 ? -5.263 6.457 -10.389 1.00 87.50 311 LEU A N 1
ATOM 2426 C CA . LEU A 1 311 ? -5.895 5.894 -11.582 1.00 87.50 311 LEU A CA 1
ATOM 2427 C C . LEU A 1 311 ? -6.906 4.788 -11.214 1.00 87.50 311 LEU A C 1
ATOM 2429 O O . LEU A 1 311 ? -6.593 3.942 -10.377 1.00 87.50 311 LEU A O 1
ATOM 2433 N N . PRO A 1 312 ? -8.087 4.748 -11.857 1.00 89.81 312 PRO A N 1
ATOM 2434 C CA . PRO A 1 312 ? -8.513 5.579 -12.991 1.00 89.81 312 PRO A CA 1
ATOM 2435 C C . PRO A 1 312 ? -9.197 6.903 -12.601 1.00 89.81 312 PRO A C 1
ATOM 2437 O O . PRO A 1 312 ? -9.584 7.646 -13.500 1.00 89.81 312 PRO A O 1
ATOM 2440 N N . PHE A 1 313 ? -9.362 7.189 -11.307 1.00 89.56 313 PHE A N 1
ATOM 2441 C CA . PHE A 1 313 ? -10.139 8.318 -10.775 1.00 89.56 313 PHE A CA 1
ATOM 2442 C C . PHE A 1 313 ? -9.373 9.645 -10.745 1.00 89.56 313 PHE A C 1
ATOM 2444 O O . PHE A 1 313 ? -9.967 10.691 -10.495 1.00 89.56 313 PHE A O 1
ATOM 2451 N N . SER A 1 314 ? -8.062 9.628 -10.997 1.00 84.81 314 SER A N 1
ATOM 2452 C CA . SER A 1 314 ? -7.237 10.837 -11.053 1.00 84.81 314 SER A CA 1
ATOM 2453 C C . SER A 1 314 ? -7.834 11.884 -11.996 1.00 84.81 314 SER A C 1
ATOM 2455 O O . SER A 1 314 ? -8.295 11.544 -13.089 1.00 84.81 314 SER A O 1
ATOM 2457 N N . LYS A 1 315 ? -7.767 13.164 -11.607 1.00 77.25 315 LYS A N 1
ATOM 2458 C CA . LYS A 1 315 ? -8.200 14.278 -12.461 1.00 77.25 315 LYS A CA 1
ATOM 2459 C C . LYS A 1 315 ? -7.518 14.174 -13.828 1.00 77.25 315 LYS A C 1
ATOM 2461 O O . LYS A 1 315 ? -6.297 14.049 -13.901 1.00 77.25 315 LYS A O 1
ATOM 2466 N N . ARG A 1 316 ? -8.311 14.225 -14.902 1.00 56.06 316 ARG A N 1
ATOM 2467 C CA . ARG A 1 316 ? -7.773 14.427 -16.251 1.00 56.06 316 ARG A CA 1
ATOM 2468 C C . ARG A 1 316 ? -7.233 15.857 -16.287 1.00 56.06 316 ARG A C 1
ATOM 2470 O O . ARG A 1 316 ? -8.009 16.789 -16.086 1.00 56.06 316 ARG A O 1
ATOM 2477 N N . HIS A 1 317 ? -5.919 15.997 -16.421 1.00 39.66 317 HIS A N 1
ATOM 2478 C CA . HIS A 1 317 ? -5.280 17.275 -16.726 1.00 39.66 317 HIS A CA 1
ATOM 2479 C C . HIS A 1 317 ? -5.361 17.545 -18.224 1.00 39.66 317 HIS A C 1
ATOM 2481 O O . HIS A 1 317 ? -5.241 16.561 -18.991 1.00 39.66 317 HIS A O 1
#

Organism: Symbiodinium microadriaticum (NCBI:txid2951)

Sequence (317 aa):
MGDVAPSKWFGKDVRGVVGDSPGAPRFDEDLRLVMEPHLAKAREKREEASKAGKPVTLAPAPYVALRDERPFTFDPCTYPLHSVLAEALGVGSLADVHKYQCRSKQELLSPLLDRGKRLRFHELYDVFVTSFCIPMLHSLALKMKILNTTSDAIYRYQEFPCLRVVRPGEFSIGPHCDTAYGHSIGNLNFHVPLTPVLSANALFVESRPGAEDWHPLTAKHPGHGFMFDGARCIHFTLENTTDTTRVSLDFRIALFQEGAEAPCTKDQLADSFCTGSCSYYDEAVVSMDPGPTNVTKKAKERAEPDWRVGLPFSKRH

pLDDT: mean 87.82, std 12.87, range [35.38, 98.69]

Radius of gyration: 19.65 Å; chains: 1; bounding box: 57×41×55 Å

Secondary structure (DSSP, 8-state):
----PPPS-HHHHHHHHHTT--SPPP--HHHHHHHHHHHHHHHHHHHHHHHSSS-TTTSPPTTGGG-S-EEEE--TTTS-HHHHHHHHHT-S-STTGGGSTT--HHHHHGGGGSHHHHHHHHHHHHHHIIIIIHHHHHHHHHHTT-S-SSSPEEEEEESS-EEEEE-TT-----SB-GGGGT--TTPEEEEEESS-B-STTSEEE-SSTT----EEE-BSSSSEEEEE-TTTS-EEE----SSS-EEEEEEEEEEEE-STT-SS-HHHH--TTS-SSS-SEEEEEE--SSSS--EEEPP----SPPGGG-TTTS---